Protein AF-0000000077505732 (afdb_homodimer)

Nearest PDB structures (foldseek):
  3g8a-assembly3_C  TM=7.056E-01  e=3.027E-05  Thermus thermophilus HB8
  3g89-assembly2_B  TM=7.013E-01  e=3.213E-05  Thermus thermophilus HB8
  6qe6-assembly2_B  TM=6.987E-01  e=9.412E-05  Mycoplasma capricolum subsp. capricolum
  7qos-assembly1_A  TM=6.630E-01  e=4.050E-03  Aquifex aeolicus VF5
  7qos-assembly2_B  TM=6.528E-01  e=6.931E-03  Aquifex aeolicus VF5

Foldseek 3Di:
DPPPPPPPPPPPDDPDDPPAAAEEEEQCQQVVVVVVVVVVRHQYEYEEAPVCVVSQVNNCVSCVVVVNNVHHYDHDDFQDDDPVNVPDDQHAEYEYEQQPVDVVCLLSNVNSVLVNCVVHQNHKYKYKDWCQDPPDDCVVSCVVSQKDKDKAWDPQPDPPPDPDDDDPPDDSGTIIMIIMHHD/DPPPPPPPPPPPDDPDDPPAAEEEEEQCQQVVVVVVVVVVRHQYEYEDAPVCVVSQVNNCVSCVVVVNNVHHYDHDDFQDDDPVNVPDDQHAEYEYEQQVVDVVCLLSNVNSVLVNCVVHQNHKYKYKDWCPDPPDDCVVSCVVSQKDKDKAWDPQPDPPPDDPDDDPPDDSGTIIMIIMHHD

InterPro domains:
  IPR019410 Lysine methyltransferase [PF10294] (20-133)
  IPR019410 Lysine methyltransferase [PTHR14614] (25-147)
  IPR029063 S-adenosyl-L-methionine-dependent methyltransferase superfamily [G3DSA:3.40.50.150] (9-155)
  IPR029063 S-adenosyl-L-methionine-dependent methyltransferase superfamily [SSF53335] (25-147)

Solvent-accessible surface area (backbone atoms only — not comparable to full-atom values): 20722 Å² total; per-residue (Å²): 136,81,81,76,77,74,72,80,63,80,68,76,65,90,88,59,63,41,78,67,32,26,31,41,22,45,52,30,62,56,28,56,71,46,51,52,30,35,74,35,57,20,46,36,32,40,21,24,43,62,87,35,60,67,51,48,49,32,37,49,48,39,26,46,74,65,74,34,69,81,50,45,75,45,60,47,35,70,58,53,90,48,73,64,65,71,67,51,71,83,49,45,36,35,37,26,61,57,63,73,70,50,76,90,42,41,64,26,45,49,49,41,50,45,54,53,29,70,77,19,74,83,20,39,37,38,29,47,41,65,57,85,50,91,84,64,72,64,61,67,58,30,55,75,68,48,39,38,74,48,80,36,69,31,46,73,75,70,77,68,74,75,78,73,74,86,71,80,60,85,75,88,52,54,45,26,36,37,43,37,33,68,98,136,80,81,76,77,73,72,79,62,81,68,76,64,91,88,59,64,42,79,68,34,27,30,42,23,45,51,29,64,55,29,56,72,45,52,53,29,35,75,34,58,20,44,35,34,40,21,25,42,62,86,36,60,67,52,48,48,33,38,50,48,40,26,46,74,64,73,34,68,81,50,46,75,45,62,46,37,68,58,52,90,45,73,65,64,69,66,52,71,83,47,45,37,36,38,26,61,56,62,73,71,51,76,88,42,40,64,26,46,49,49,42,50,44,54,55,30,68,77,19,75,82,21,37,36,38,29,47,41,66,56,84,50,91,83,63,72,66,61,67,57,29,55,76,67,47,38,37,75,48,82,34,69,34,46,75,78,72,78,66,75,73,77,75,73,85,70,79,63,84,75,88,53,53,46,26,38,36,43,37,33,70,99

Organism: Branchiostoma lanceolatum (NCBI:txid7740)

Radius of gyration: 20.86 Å; Cα contacts (8 Å, |Δi|>4): 661; chains: 2; bounding box: 64×62×46 Å

Sequence (366 aa):
MQCSFKTFRFEKKDDEEPVEVKTPELGAGTSLPGILAAKCGATVTLTDSCHLPRCLDNCRRSCEVNNMSEVKVLGVTWGQVSPAMLTLPSVDVILGSDCFYDPKDFEDVLATVCYFLQKNPHAKFWTNYQERSSDWSIEALLKRWKLTCVHIPLALFGADSPSLGGSDLPGNHSIQMLQITNSMQCSFKTFRFEKKDDEEPVEVKTPELGAGTSLPGILAAKCGATVTLTDSCHLPRCLDNCRRSCEVNNMSEVKVLGVTWGQVSPAMLTLPSVDVILGSDCFYDPKDFEDVLATVCYFLQKNPHAKFWTNYQERSSDWSIEALLKRWKLTCVHIPLALFGADSPSLGGSDLPGNHSIQMLQITNS

Secondary structure (DSSP, 8-state):
-------------TTS-----EEEEES-TT-HHHHHHHHTT-EEEEEE-TT-HHHHHHHHHHHHHTT-TTSEEEE--TT---HHHHH----SEEEESS--SSGGGHHHHHHHHHHHHHH-TT-EEEEEEE---TT--SHHHHHHTTEEEEEEE-----------SSS--S----EEEEEEEE-/-------------TTS-----EEEEES-TT-HHHHHHHHTT-EEEEEE-TT-HHHHHHHHHHHHHTT-TTSEEEE--TT---HHHHH----SEEEESS--SSGGGHHHHHHHHHHHHHH-TT-EEEEEEE---TT--SHHHHHHTTEEEEEEE-----------SSS--S----EEEEEEEE-

pLDDT: mean 78.15, std 23.42, range [18.16, 97.31]

Structure (mmCIF, N/CA/C/O backbone):
data_AF-0000000077505732-model_v1
#
loop_
_entity.id
_entity.type
_entity.pdbx_description
1 polymer 'METTL23 protein'
#
loop_
_atom_site.group_PDB
_atom_site.id
_atom_site.type_symbol
_atom_site.label_atom_id
_atom_site.label_alt_id
_atom_site.label_comp_id
_atom_site.label_asym_id
_atom_site.label_entity_id
_atom_site.label_seq_id
_atom_site.pdbx_PDB_ins_code
_atom_site.Cartn_x
_atom_site.Cartn_y
_atom_site.Cartn_z
_atom_site.occupancy
_atom_site.B_iso_or_equiv
_atom_site.auth_seq_id
_atom_site.auth_comp_id
_atom_site.auth_asym_id
_atom_site.auth_atom_id
_atom_site.pdbx_PDB_model_num
ATOM 1 N N . MET A 1 1 ? 15.555 -30.453 17.875 1 18.16 1 MET A N 1
ATOM 2 C CA . MET A 1 1 ? 15.773 -29.969 16.516 1 18.16 1 MET A CA 1
ATOM 3 C C . MET A 1 1 ? 15.453 -28.484 16.406 1 18.16 1 MET A C 1
ATOM 5 O O . MET A 1 1 ? 14.32 -28.062 16.656 1 18.16 1 MET A O 1
ATOM 9 N N . GLN A 1 2 ? 16.328 -27.578 16.859 1 18.56 2 GLN A N 1
ATOM 10 C CA . GLN A 1 2 ? 16.312 -26.156 17.203 1 18.56 2 GLN A CA 1
ATOM 11 C C . GLN A 1 2 ? 16.094 -25.281 15.969 1 18.56 2 GLN A C 1
ATOM 13 O O . GLN A 1 2 ? 16.828 -25.391 14.992 1 18.56 2 GLN A O 1
ATOM 18 N N . CYS A 1 3 ? 14.906 -25.047 15.523 1 19.61 3 CYS A N 1
ATOM 19 C CA . CYS A 1 3 ? 14.445 -24.344 14.336 1 19.61 3 CYS A CA 1
ATOM 20 C C . CYS A 1 3 ? 15.102 -22.969 14.227 1 19.61 3 CYS A C 1
ATOM 22 O O . CYS A 1 3 ? 14.938 -22.125 15.117 1 19.61 3 CYS A O 1
ATOM 24 N N . SER A 1 4 ? 16.344 -22.844 13.68 1 20.44 4 SER A N 1
ATOM 25 C CA . SER A 1 4 ? 17.203 -21.672 13.453 1 20.44 4 SER A CA 1
ATOM 26 C C . SER A 1 4 ? 16.469 -20.594 12.688 1 20.44 4 SER A C 1
ATOM 28 O O . SER A 1 4 ? 15.953 -20.828 11.594 1 20.44 4 SER A O 1
ATOM 30 N N . PHE A 1 5 ? 15.781 -19.812 13.32 1 20.41 5 PHE A N 1
ATOM 31 C CA . PHE A 1 5 ? 15.125 -18.594 12.859 1 20.41 5 PHE A CA 1
ATOM 32 C C . PHE A 1 5 ? 16.109 -17.719 12.094 1 20.41 5 PHE A C 1
ATOM 34 O O . PHE A 1 5 ? 16.953 -17.062 12.695 1 20.41 5 PHE A O 1
ATOM 41 N N . LYS A 1 6 ? 16.656 -18.203 10.969 1 22.67 6 LYS A N 1
ATOM 42 C CA . LYS A 1 6 ? 17.594 -17.422 10.18 1 22.67 6 LYS A CA 1
ATOM 43 C C . LYS A 1 6 ? 17.062 -16.016 9.938 1 22.67 6 LYS A C 1
ATOM 45 O O . LYS A 1 6 ? 15.898 -15.836 9.57 1 22.67 6 LYS A O 1
ATOM 50 N N . THR A 1 7 ? 17.5 -15.078 10.688 1 25.02 7 THR A N 1
ATOM 51 C CA . THR A 1 7 ? 17.375 -13.625 10.602 1 25.02 7 THR A CA 1
ATOM 52 C C . THR A 1 7 ? 17.594 -13.148 9.164 1 25.02 7 THR A C 1
ATOM 54 O O . THR A 1 7 ? 18.594 -13.484 8.531 1 25.02 7 THR A O 1
ATOM 57 N N . PHE A 1 8 ? 16.625 -13.234 8.453 1 27.27 8 PHE A N 1
ATOM 58 C CA . PHE A 1 8 ? 16.719 -12.688 7.109 1 27.27 8 PHE A CA 1
ATOM 59 C C . PHE A 1 8 ? 17.391 -11.32 7.125 1 27.27 8 PHE A C 1
ATOM 61 O O . PHE A 1 8 ? 16.781 -10.328 7.543 1 27.27 8 PHE A O 1
ATOM 68 N N . ARG A 1 9 ? 18.594 -11.289 7.438 1 26.17 9 ARG A N 1
ATOM 69 C CA . ARG A 1 9 ? 19.391 -10.062 7.32 1 26.17 9 ARG A CA 1
ATOM 70 C C . ARG A 1 9 ? 19.406 -9.57 5.879 1 26.17 9 ARG A C 1
ATOM 72 O O . ARG A 1 9 ? 19.875 -10.281 4.98 1 26.17 9 ARG A O 1
ATOM 79 N N . PHE A 1 10 ? 18.453 -8.82 5.488 1 29.61 10 PHE A N 1
ATOM 80 C CA . PHE A 1 10 ? 18.812 -8.031 4.32 1 29.61 10 PHE A CA 1
ATOM 81 C C . PHE A 1 10 ? 20.203 -7.438 4.492 1 29.61 10 PHE A C 1
ATOM 83 O O . PHE A 1 10 ? 20.422 -6.602 5.371 1 29.61 10 PHE A O 1
ATOM 90 N N . GLU A 1 11 ? 21.125 -8.227 4.449 1 30.58 11 GLU A N 1
ATOM 91 C CA . GLU A 1 11 ? 22.5 -7.742 4.477 1 30.58 11 GLU A CA 1
ATOM 92 C C . GLU A 1 11 ? 22.719 -6.621 3.459 1 30.58 11 GLU A C 1
ATOM 94 O O . GLU A 1 11 ? 22.609 -6.848 2.25 1 30.58 11 GLU A O 1
ATOM 99 N N . LYS A 1 12 ? 22.453 -5.426 3.896 1 31.77 12 LYS A N 1
ATOM 100 C CA . LYS A 1 12 ? 22.984 -4.309 3.113 1 31.77 12 LYS A CA 1
ATOM 101 C C . LYS A 1 12 ? 24.469 -4.48 2.83 1 31.77 12 LYS A C 1
ATOM 103 O O . LYS A 1 12 ? 25.281 -4.531 3.756 1 31.77 12 LYS A O 1
ATOM 108 N N . LYS A 1 13 ? 24.844 -5.191 1.813 1 31.08 13 LYS A N 1
ATOM 109 C CA . LYS A 1 13 ? 26.266 -5.031 1.499 1 31.08 13 LYS A CA 1
ATOM 110 C C . LYS A 1 13 ? 26.609 -3.564 1.268 1 31.08 13 LYS A C 1
ATOM 112 O O . LYS A 1 13 ? 25.812 -2.816 0.694 1 31.08 13 LYS A O 1
ATOM 117 N N . ASP A 1 14 ? 27.609 -2.949 1.784 1 36 14 ASP A N 1
ATOM 118 C CA . ASP A 1 14 ? 28.219 -1.631 1.861 1 36 14 ASP A CA 1
ATOM 119 C C . ASP A 1 14 ? 28.078 -0.88 0.539 1 36 14 ASP A C 1
ATOM 121 O O . ASP A 1 14 ? 27.828 0.327 0.527 1 36 14 ASP A O 1
ATOM 125 N N . ASP A 1 15 ? 28.703 -1.312 -0.645 1 35.84 15 ASP A N 1
ATOM 126 C CA . ASP A 1 15 ? 29.031 -0.655 -1.905 1 35.84 15 ASP A CA 1
ATOM 127 C C . ASP A 1 15 ? 27.844 -0.686 -2.869 1 35.84 15 ASP A C 1
ATOM 129 O O . ASP A 1 15 ? 27.984 -0.309 -4.035 1 35.84 15 ASP A O 1
ATOM 133 N N . GLU A 1 16 ? 26.797 -1.499 -2.723 1 38.53 16 GLU A N 1
ATOM 134 C CA . GLU A 1 16 ? 25.875 -1.79 -3.824 1 38.53 16 GLU A CA 1
ATOM 135 C C . GLU A 1 16 ? 24.75 -0.774 -3.881 1 38.53 16 GLU A C 1
ATOM 137 O O . GLU A 1 16 ? 24.359 -0.198 -2.857 1 38.53 16 GLU A O 1
ATOM 142 N N . GLU A 1 17 ? 24.359 -0.149 -5.066 1 40.72 17 GLU A N 1
ATOM 143 C CA . GLU A 1 17 ? 23.234 0.625 -5.562 1 40.72 17 GLU A CA 1
ATOM 144 C C . GLU A 1 17 ? 21.938 0.245 -4.84 1 40.72 17 GLU A C 1
ATOM 146 O O . GLU A 1 17 ? 21.766 -0.911 -4.449 1 40.72 17 GLU A O 1
ATOM 151 N N . PRO A 1 18 ? 21.359 1.188 -4.172 1 46.62 18 PRO A N 1
ATOM 152 C CA . PRO A 1 18 ? 20.125 0.845 -3.482 1 46.62 18 PRO A CA 1
ATOM 153 C C . PRO A 1 18 ? 19.328 -0.233 -4.211 1 46.62 18 PRO A C 1
ATOM 155 O O . PRO A 1 18 ? 19.188 -0.181 -5.438 1 46.62 18 PRO A O 1
ATOM 158 N N . VAL A 1 19 ? 19.281 -1.352 -3.846 1 56.62 19 VAL A N 1
ATOM 159 C CA . VAL A 1 19 ? 18.609 -2.469 -4.516 1 56.62 19 VAL A CA 1
ATOM 160 C C . VAL A 1 19 ? 17.125 -2.189 -4.633 1 56.62 19 VAL A C 1
ATOM 162 O O . VAL A 1 19 ? 16.438 -1.97 -3.625 1 56.62 19 VAL A O 1
ATOM 165 N N . GLU A 1 20 ? 16.562 -1.464 -5.805 1 80.25 20 GLU A N 1
ATOM 166 C CA . GLU A 1 20 ? 15.148 -1.362 -6.168 1 80.25 20 GLU A CA 1
ATOM 167 C C . GLU A 1 20 ? 14.438 -2.695 -5.977 1 80.25 20 GLU A C 1
ATOM 169 O O . GLU A 1 20 ? 14.938 -3.742 -6.391 1 80.25 20 GLU A O 1
ATOM 174 N N . VAL A 1 21 ? 13.398 -2.617 -5.094 1 90.31 21 VAL A N 1
ATOM 175 C CA . VAL A 1 21 ? 12.594 -3.816 -4.871 1 90.31 21 VAL A CA 1
ATOM 176 C C . VAL A 1 21 ? 11.656 -4.039 -6.059 1 90.31 21 VAL A C 1
ATOM 178 O O . VAL A 1 21 ? 10.812 -3.197 -6.352 1 90.31 21 VAL A O 1
ATOM 181 N N . LYS A 1 22 ? 11.93 -5.047 -6.797 1 94.12 22 LYS A N 1
ATOM 182 C CA . LYS A 1 22 ? 11.062 -5.406 -7.922 1 94.12 22 LYS A CA 1
ATOM 183 C C . LYS A 1 22 ? 9.781 -6.07 -7.434 1 94.12 22 LYS A C 1
ATOM 185 O O . LYS A 1 22 ? 9.82 -7.141 -6.824 1 94.12 22 LYS A O 1
ATOM 190 N N . THR A 1 23 ? 8.617 -5.426 -7.777 1 95.25 23 THR A N 1
ATOM 191 C CA . THR A 1 23 ? 7.371 -5.793 -7.121 1 95.25 23 THR A CA 1
ATOM 192 C C . THR A 1 23 ? 6.238 -5.898 -8.133 1 95.25 23 THR A C 1
ATOM 194 O O . THR A 1 23 ? 5.57 -4.902 -8.43 1 95.25 23 THR A O 1
ATOM 197 N N . PRO A 1 24 ? 5.957 -7.098 -8.633 1 96.06 24 PRO A N 1
ATOM 198 C CA . PRO A 1 24 ? 4.715 -7.254 -9.391 1 96.06 24 PRO A CA 1
ATOM 199 C C . PRO A 1 24 ? 3.479 -7.312 -8.5 1 96.06 24 PRO A C 1
ATOM 201 O O . PRO A 1 24 ? 3.537 -7.859 -7.395 1 96.06 24 PRO A O 1
ATOM 204 N N . GLU A 1 25 ? 2.404 -6.691 -8.969 1 96.19 25 GLU A N 1
ATOM 205 C CA . GLU A 1 25 ? 1.098 -6.852 -8.336 1 96.19 25 GLU A CA 1
ATOM 206 C C . GLU A 1 25 ? 0.188 -7.754 -9.164 1 96.19 25 GLU A C 1
ATOM 208 O O . GLU A 1 25 ? -0.036 -7.496 -10.352 1 96.19 25 GLU A O 1
ATOM 213 N N . LEU A 1 26 ? -0.33 -8.812 -8.539 1 95.31 26 LEU A N 1
ATOM 214 C CA . LEU A 1 26 ? -1.287 -9.703 -9.18 1 95.31 26 LEU A CA 1
ATOM 215 C C . LEU A 1 26 ? -2.715 -9.211 -8.969 1 95.31 26 LEU A C 1
ATOM 217 O O . LEU A 1 26 ? -3.119 -8.93 -7.844 1 95.31 26 LEU A O 1
ATOM 221 N N . GLY A 1 27 ? -3.486 -9.156 -10.086 1 91.69 27 GLY A N 1
ATOM 222 C CA . GLY A 1 27 ? -4.828 -8.602 -9.969 1 91.69 27 GLY A CA 1
ATOM 223 C C . GLY A 1 27 ? -4.84 -7.16 -9.5 1 91.69 27 GLY A C 1
ATOM 224 O O . GLY A 1 27 ? -5.461 -6.832 -8.484 1 91.69 27 GLY A O 1
ATOM 225 N N . ALA A 1 28 ? -4.262 -6.383 -10.258 1 90.19 28 ALA A N 1
ATOM 226 C CA . ALA A 1 28 ? -4.012 -5.008 -9.836 1 90.19 28 ALA A CA 1
ATOM 227 C C . ALA A 1 28 ? -5.32 -4.246 -9.641 1 90.19 28 ALA A C 1
ATOM 229 O O . ALA A 1 28 ? -5.398 -3.332 -8.812 1 90.19 28 ALA A O 1
ATOM 230 N N . GLY A 1 29 ? -6.379 -4.586 -10.344 1 82.19 29 GLY A N 1
ATOM 231 C CA . GLY A 1 29 ? -7.645 -3.885 -10.172 1 82.19 29 GLY A CA 1
ATOM 232 C C . GLY A 1 29 ? -7.504 -2.377 -10.25 1 82.19 29 GLY A C 1
ATOM 233 O O . GLY A 1 29 ? -7.172 -1.831 -11.305 1 82.19 29 GLY A O 1
ATOM 234 N N . THR A 1 30 ? -7.684 -1.718 -9.078 1 74.94 30 THR A N 1
ATOM 235 C CA . THR A 1 30 ? -7.547 -0.267 -9.008 1 74.94 30 THR A CA 1
ATOM 236 C C . THR A 1 30 ? -6.074 0.138 -9.055 1 74.94 30 THR A C 1
ATOM 238 O O . THR A 1 30 ? -5.754 1.307 -9.273 1 74.94 30 THR A O 1
ATOM 241 N N . SER A 1 31 ? -5.16 -0.703 -8.898 1 86.06 31 SER A N 1
ATOM 242 C CA . SER A 1 31 ? -3.715 -0.522 -8.953 1 86.06 31 SER A CA 1
ATOM 243 C C . SER A 1 31 ? -3.211 0.289 -7.762 1 86.06 31 SER A C 1
ATOM 245 O O . SER A 1 31 ? -2.039 0.668 -7.715 1 86.06 31 SER A O 1
ATOM 247 N N . LEU A 1 32 ? -4.066 0.428 -6.727 1 83.06 32 LEU A N 1
ATOM 248 C CA . LEU A 1 32 ? -3.719 1.312 -5.621 1 83.06 32 LEU A CA 1
ATOM 249 C C . LEU A 1 32 ? -2.506 0.787 -4.863 1 83.06 32 LEU A C 1
ATOM 251 O O . LEU A 1 32 ? -1.55 1.528 -4.621 1 83.06 32 LEU A O 1
ATOM 255 N N . PRO A 1 33 ? -2.461 -0.486 -4.457 1 88 33 PRO A N 1
ATOM 256 C CA . PRO A 1 33 ? -1.279 -0.967 -3.738 1 88 33 PRO A CA 1
ATOM 257 C C . PRO A 1 33 ? 0.005 -0.83 -4.551 1 88 33 PRO A C 1
ATOM 259 O O . PRO A 1 33 ? 1.039 -0.424 -4.016 1 88 33 PRO A O 1
ATOM 262 N N . GLY A 1 34 ? -0.086 -1.15 -5.832 1 90.69 34 GLY A N 1
ATOM 263 C CA . GLY A 1 34 ? 1.076 -1.021 -6.695 1 90.69 34 GLY A CA 1
ATOM 264 C C . GLY A 1 34 ? 1.532 0.414 -6.871 1 90.69 34 GLY A C 1
ATOM 265 O O . GLY A 1 34 ? 2.73 0.7 -6.832 1 90.69 34 GLY A O 1
ATOM 266 N N . ILE A 1 35 ? 0.607 1.271 -7.102 1 87.5 35 ILE A N 1
ATOM 267 C CA . ILE A 1 35 ? 0.919 2.688 -7.258 1 87.5 35 ILE A CA 1
ATOM 268 C C . ILE A 1 35 ? 1.569 3.215 -5.98 1 87.5 35 ILE A C 1
ATOM 270 O O . ILE A 1 35 ? 2.57 3.932 -6.039 1 87.5 35 ILE A O 1
ATOM 274 N N . LEU A 1 36 ? 1.003 2.877 -4.855 1 86.38 36 LEU A N 1
ATOM 275 C CA . LEU A 1 36 ? 1.581 3.293 -3.584 1 86.38 36 LEU A CA 1
ATOM 276 C C . LEU A 1 36 ? 3 2.756 -3.43 1 86.38 36 LEU A C 1
ATOM 278 O O . LEU A 1 36 ? 3.898 3.48 -2.992 1 86.38 36 LEU A O 1
ATOM 282 N N . ALA A 1 37 ? 3.225 1.515 -3.732 1 90.94 37 ALA A N 1
ATOM 283 C CA . ALA A 1 37 ? 4.551 0.91 -3.66 1 90.94 37 ALA A CA 1
ATOM 284 C C . ALA A 1 37 ? 5.539 1.642 -4.566 1 90.94 37 ALA A C 1
ATOM 286 O O . ALA A 1 37 ? 6.684 1.888 -4.18 1 90.94 37 ALA A O 1
ATOM 287 N N . ALA A 1 38 ? 5.078 1.973 -5.742 1 91.25 38 ALA A N 1
ATOM 288 C CA . ALA A 1 38 ? 5.93 2.697 -6.68 1 91.25 38 ALA A CA 1
ATOM 289 C C . ALA A 1 38 ? 6.32 4.062 -6.125 1 91.25 38 ALA A C 1
ATOM 291 O O . ALA A 1 38 ? 7.48 4.473 -6.219 1 91.25 38 ALA A O 1
ATOM 292 N N . LYS A 1 39 ? 5.375 4.715 -5.547 1 86.25 39 LYS A N 1
ATOM 293 C CA . LYS A 1 39 ? 5.637 6.027 -4.961 1 86.25 39 LYS A CA 1
ATOM 294 C C . LYS A 1 39 ? 6.617 5.922 -3.793 1 86.25 39 LYS A C 1
ATOM 296 O O . LYS A 1 39 ? 7.305 6.891 -3.465 1 86.25 39 LYS A O 1
ATOM 301 N N . CYS A 1 40 ? 6.629 4.75 -3.252 1 87.12 40 CYS A N 1
ATOM 302 C CA . CYS A 1 40 ? 7.535 4.523 -2.131 1 87.12 40 CYS A CA 1
ATOM 303 C C . CYS A 1 40 ? 8.875 3.971 -2.615 1 87.12 40 CYS A C 1
ATOM 305 O O . CYS A 1 40 ? 9.711 3.574 -1.807 1 87.12 40 CYS A O 1
ATOM 307 N N . GLY A 1 41 ? 9.055 3.832 -3.908 1 86.31 41 GLY A N 1
ATOM 308 C CA . GLY A 1 41 ? 10.391 3.564 -4.418 1 86.31 41 GLY A CA 1
ATOM 309 C C . GLY A 1 41 ? 10.531 2.189 -5.043 1 86.31 41 GLY A C 1
ATOM 310 O O . GLY A 1 41 ? 11.578 1.853 -5.59 1 86.31 41 GLY A O 1
ATOM 311 N N . ALA A 1 42 ? 9.531 1.412 -5.012 1 91.75 42 ALA A N 1
ATOM 312 C CA . ALA A 1 42 ? 9.586 0.084 -5.617 1 91.75 42 ALA A CA 1
ATOM 313 C C . ALA A 1 42 ? 9.484 0.169 -7.137 1 91.75 42 ALA A C 1
ATOM 315 O O . ALA A 1 42 ? 8.922 1.128 -7.672 1 91.75 42 ALA A O 1
ATOM 316 N N . THR A 1 43 ? 10.117 -0.79 -7.789 1 92.94 43 THR A N 1
ATOM 317 C CA . THR A 1 43 ? 9.859 -1.006 -9.211 1 92.94 43 THR A CA 1
ATOM 318 C C . THR A 1 43 ? 8.68 -1.95 -9.406 1 92.94 43 THR A C 1
ATOM 320 O O . THR A 1 43 ? 8.812 -3.162 -9.227 1 92.94 43 THR A O 1
ATOM 323 N N . VAL A 1 44 ? 7.578 -1.389 -9.867 1 94.75 44 VAL A N 1
ATOM 324 C CA . VAL A 1 44 ? 6.324 -2.135 -9.844 1 94.75 44 VAL A CA 1
ATOM 325 C C . VAL A 1 44 ? 5.93 -2.541 -11.258 1 94.75 44 VAL A C 1
ATOM 327 O O . VAL A 1 44 ? 6.125 -1.776 -12.203 1 94.75 44 VAL A O 1
ATOM 330 N N . THR A 1 45 ? 5.461 -3.723 -11.391 1 95.94 45 THR A N 1
ATOM 331 C CA . THR A 1 45 ? 4.715 -4.184 -12.555 1 95.94 45 THR A CA 1
ATOM 332 C C . THR A 1 45 ? 3.273 -4.512 -12.18 1 95.94 45 THR A C 1
ATOM 334 O O . THR A 1 45 ? 3.031 -5.32 -11.281 1 95.94 45 THR A O 1
ATOM 337 N N . LEU A 1 46 ? 2.369 -3.822 -12.852 1 95 46 LEU A N 1
ATOM 338 C CA . LEU A 1 46 ? 0.959 -4.117 -12.617 1 95 46 LEU A CA 1
ATOM 339 C C . LEU A 1 46 ? 0.461 -5.191 -13.578 1 95 46 LEU A C 1
ATOM 341 O O . LEU A 1 46 ? 0.77 -5.152 -14.773 1 95 46 LEU A O 1
ATOM 345 N N . THR A 1 47 ? -0.302 -6.176 -12.984 1 95.06 47 THR A N 1
ATOM 346 C CA . THR A 1 47 ? -0.85 -7.207 -13.859 1 95.06 47 THR A CA 1
ATOM 347 C C . THR A 1 47 ? -2.34 -7.398 -13.594 1 95.06 47 THR A C 1
ATOM 349 O O . THR A 1 47 ? -2.811 -7.207 -12.469 1 95.06 47 THR A O 1
ATOM 352 N N . ASP A 1 48 ? -3.002 -7.711 -14.656 1 93.19 48 ASP A N 1
ATOM 353 C CA . ASP A 1 48 ? -4.391 -8.164 -14.625 1 93.19 48 ASP A CA 1
ATOM 354 C C . ASP A 1 48 ? -4.684 -9.117 -15.773 1 93.19 48 ASP A C 1
ATOM 356 O O . ASP A 1 48 ? -3.828 -9.336 -16.641 1 93.19 48 ASP A O 1
ATOM 360 N N . SER A 1 49 ? -5.906 -9.711 -15.703 1 93.94 49 SER A N 1
ATOM 361 C CA . SER A 1 49 ? -6.258 -10.742 -16.672 1 93.94 49 SER A CA 1
ATOM 362 C C . SER A 1 49 ? -6.137 -10.219 -18.094 1 93.94 49 SER A C 1
ATOM 364 O O . SER A 1 49 ? -6.59 -9.117 -18.406 1 93.94 49 SER A O 1
ATOM 366 N N . CYS A 1 50 ? -5.539 -11.062 -19.016 1 93.25 50 CYS A N 1
ATOM 367 C CA . CYS A 1 50 ? -5.445 -10.727 -20.422 1 93.25 50 CYS A CA 1
ATOM 368 C C . CYS A 1 50 ? -6.828 -10.664 -21.062 1 93.25 50 CYS A C 1
ATOM 370 O O . CYS A 1 50 ? -7 -10.062 -22.125 1 93.25 50 CYS A O 1
ATOM 372 N N . HIS A 1 51 ? -7.77 -11.234 -20.359 1 92.5 51 HIS A N 1
ATOM 373 C CA . HIS A 1 51 ? -9.117 -11.312 -20.906 1 92.5 51 HIS A CA 1
ATOM 374 C C . HIS A 1 51 ? -9.961 -10.117 -20.469 1 92.5 51 HIS A C 1
ATOM 376 O O . HIS A 1 51 ? -11.133 -10.016 -20.828 1 92.5 51 HIS A O 1
ATOM 382 N N . LEU A 1 52 ? -9.391 -9.289 -19.766 1 89.12 52 LEU A N 1
ATOM 383 C CA . LEU A 1 52 ? -10.078 -8.078 -19.328 1 89.12 52 LEU A CA 1
ATOM 384 C C . LEU A 1 52 ? -9.312 -6.832 -19.75 1 89.12 52 LEU A C 1
ATOM 386 O O . LEU A 1 52 ? -8.773 -6.109 -18.922 1 89.12 52 LEU A O 1
ATOM 390 N N . PRO A 1 53 ? -9.375 -6.512 -21 1 90.19 53 PRO A N 1
ATOM 391 C CA . PRO A 1 53 ? -8.594 -5.387 -21.516 1 90.19 53 PRO A CA 1
ATOM 392 C C . PRO A 1 53 ? -8.938 -4.062 -20.828 1 90.19 53 PRO A C 1
ATOM 394 O O . PRO A 1 53 ? -8.07 -3.197 -20.688 1 90.19 53 PRO A O 1
ATOM 397 N N . ARG A 1 54 ? -10.164 -3.963 -20.422 1 86.94 54 ARG A N 1
ATOM 398 C CA . ARG A 1 54 ? -10.57 -2.73 -19.75 1 86.94 54 ARG A CA 1
ATOM 399 C C . ARG A 1 54 ? -9.812 -2.539 -18.453 1 86.94 54 ARG A C 1
ATOM 401 O O . ARG A 1 54 ? -9.461 -1.414 -18.094 1 86.94 54 ARG A O 1
ATOM 408 N N . CYS A 1 55 ? -9.625 -3.594 -17.703 1 87 55 CYS A N 1
ATOM 409 C CA . CYS A 1 55 ? -8.859 -3.521 -16.469 1 87 55 CYS A CA 1
ATOM 410 C C . CYS A 1 55 ? -7.418 -3.109 -16.734 1 87 55 CYS A C 1
ATOM 412 O O . CYS A 1 55 ? -6.855 -2.297 -16 1 87 55 CYS A O 1
ATOM 414 N N . LEU A 1 56 ? -6.836 -3.635 -17.766 1 91.38 56 LEU A N 1
ATOM 415 C CA . LEU A 1 56 ? -5.469 -3.285 -18.125 1 91.38 56 LEU A CA 1
ATOM 416 C C . LEU A 1 56 ? -5.379 -1.826 -18.562 1 91.38 56 LEU A C 1
ATOM 418 O O . LEU A 1 56 ? -4.449 -1.115 -18.172 1 91.38 56 LEU A O 1
ATOM 422 N N . ASP A 1 57 ? -6.34 -1.422 -19.297 1 90.81 57 ASP A N 1
ATOM 423 C CA . ASP A 1 57 ? -6.391 -0.027 -19.719 1 90.81 57 ASP A CA 1
ATOM 424 C C . ASP A 1 57 ? -6.516 0.909 -18.516 1 90.81 57 ASP A C 1
ATOM 426 O O . ASP A 1 57 ? -5.887 1.969 -18.484 1 90.81 57 ASP A O 1
ATOM 430 N N . ASN A 1 58 ? -7.32 0.462 -17.625 1 85.75 58 ASN A N 1
ATOM 431 C CA . ASN A 1 58 ? -7.484 1.252 -16.406 1 85.75 58 ASN A CA 1
ATOM 432 C C . ASN A 1 58 ? -6.176 1.369 -15.641 1 85.75 58 ASN A C 1
ATOM 434 O O . ASN A 1 58 ? -5.855 2.436 -15.109 1 85.75 58 ASN A O 1
ATOM 438 N N . CYS A 1 59 ? -5.43 0.302 -15.539 1 90.12 59 CYS A N 1
ATOM 439 C CA . CYS A 1 59 ? -4.125 0.333 -14.883 1 90.12 59 CYS A CA 1
ATOM 440 C C . CYS A 1 59 ? -3.193 1.324 -15.57 1 90.12 59 CYS A C 1
ATOM 442 O O . CYS A 1 59 ? -2.537 2.129 -14.906 1 90.12 59 CYS A O 1
ATOM 444 N N . ARG A 1 60 ? -3.186 1.293 -16.875 1 91.56 60 ARG A N 1
ATOM 445 C CA . ARG A 1 60 ? -2.328 2.191 -17.641 1 91.56 60 ARG A CA 1
ATOM 446 C C . ARG A 1 60 ? -2.73 3.646 -17.438 1 91.56 60 ARG A C 1
ATOM 448 O O . ARG A 1 60 ? -1.871 4.512 -17.25 1 91.56 60 ARG A O 1
ATOM 455 N N . ARG A 1 61 ? -3.986 3.84 -17.453 1 87.19 61 ARG A N 1
ATOM 456 C CA . ARG A 1 61 ? -4.484 5.191 -17.234 1 87.19 61 ARG A CA 1
ATOM 457 C C . ARG A 1 61 ? -4.121 5.688 -15.836 1 87.19 61 ARG A C 1
ATOM 459 O O . ARG A 1 61 ? -3.721 6.84 -15.664 1 87.19 61 ARG A O 1
ATOM 466 N N . SER A 1 62 ? -4.293 4.777 -14.891 1 84.12 62 SER A N 1
ATOM 467 C CA . SER A 1 62 ? -3.926 5.125 -13.523 1 84.12 62 SER A CA 1
ATOM 468 C C . SER A 1 62 ? -2.451 5.508 -13.422 1 84.12 62 SER A C 1
ATOM 470 O O . SER A 1 62 ? -2.1 6.48 -12.75 1 84.12 62 SER A O 1
ATOM 472 N N . CYS A 1 63 ? -1.604 4.781 -14.07 1 88.25 63 CYS A N 1
ATOM 473 C CA . CYS A 1 63 ? -0.176 5.082 -14.086 1 88.25 63 CYS A CA 1
ATOM 474 C C . CYS A 1 63 ? 0.09 6.43 -14.75 1 88.25 63 CYS A C 1
ATOM 476 O O . CYS A 1 63 ? 0.857 7.242 -14.227 1 88.25 63 CYS A O 1
ATOM 478 N N . GLU A 1 64 ? -0.586 6.656 -15.844 1 87.44 64 GLU A N 1
ATOM 479 C CA . GLU A 1 64 ? -0.397 7.895 -16.594 1 87.44 64 GLU A CA 1
ATOM 480 C C . GLU A 1 64 ? -0.813 9.109 -15.758 1 87.44 64 GLU A C 1
ATOM 482 O O . GLU A 1 64 ? -0.066 10.086 -15.656 1 87.44 64 GLU A O 1
ATOM 487 N N . VAL A 1 65 ? -1.938 9.023 -15.211 1 79.75 65 VAL A N 1
ATOM 488 C CA . VAL A 1 65 ? -2.492 10.133 -14.445 1 79.75 65 VAL A CA 1
ATOM 489 C C . VAL A 1 65 ? -1.612 10.406 -13.227 1 79.75 65 VAL A C 1
ATOM 491 O O . VAL A 1 65 ? -1.532 11.547 -12.758 1 79.75 65 VAL A O 1
ATOM 494 N N . ASN A 1 66 ? -0.873 9.391 -12.789 1 79.31 66 ASN A N 1
ATOM 495 C CA . ASN A 1 66 ? -0.003 9.547 -11.633 1 79.31 66 ASN A CA 1
ATOM 496 C C . ASN A 1 66 ? 1.441 9.82 -12.047 1 79.31 66 ASN A C 1
ATOM 498 O O . ASN A 1 66 ? 2.355 9.727 -11.219 1 79.31 66 ASN A O 1
ATOM 502 N N . ASN A 1 67 ? 1.632 10.102 -13.234 1 83.38 67 ASN A N 1
ATOM 503 C CA . ASN A 1 67 ? 2.951 10.398 -13.789 1 83.38 67 ASN A CA 1
ATOM 504 C C . ASN A 1 67 ? 3.922 9.242 -13.562 1 83.38 67 ASN A C 1
ATOM 506 O O . ASN A 1 67 ? 5.07 9.453 -13.164 1 83.38 67 ASN A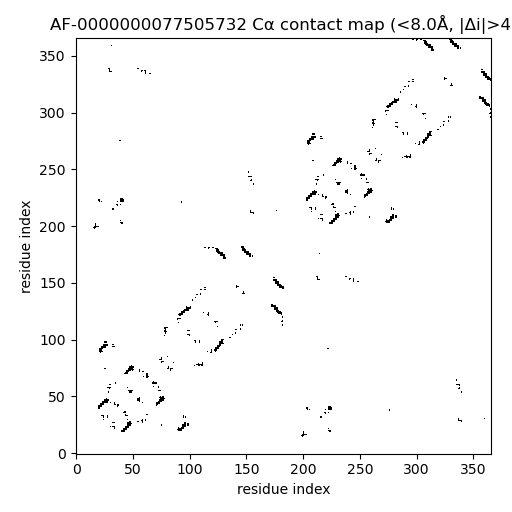 O 1
ATOM 510 N N . MET A 1 68 ? 3.377 8.055 -13.68 1 87.5 68 MET A N 1
ATOM 511 C CA . MET A 1 68 ? 4.148 6.828 -13.523 1 87.5 68 MET A CA 1
ATOM 512 C C . MET A 1 68 ? 4.082 5.973 -14.781 1 87.5 68 MET A C 1
ATOM 514 O O . MET A 1 68 ? 3.816 4.773 -14.711 1 87.5 68 MET A O 1
ATOM 518 N N . SER A 1 69 ? 4.281 6.59 -15.844 1 86.31 69 SER A N 1
ATOM 519 C CA . SER A 1 69 ? 4.156 5.898 -17.125 1 86.31 69 SER A CA 1
ATOM 520 C C . SER A 1 69 ? 5.219 4.816 -17.266 1 86.31 69 SER A C 1
ATOM 522 O O . SER A 1 69 ? 5.117 3.953 -18.141 1 86.31 69 SER A O 1
ATOM 524 N N . GLU A 1 70 ? 6.164 4.895 -16.422 1 88.38 70 GLU A N 1
ATOM 525 C CA . GLU A 1 70 ? 7.246 3.914 -16.5 1 88.38 70 GLU A CA 1
ATOM 526 C C . GLU A 1 70 ? 6.828 2.58 -15.891 1 88.38 70 GLU A C 1
ATOM 528 O O . GLU A 1 70 ? 7.488 1.561 -16.094 1 88.38 70 GLU A O 1
ATOM 533 N N . VAL A 1 71 ? 5.734 2.625 -15.141 1 92.94 71 VAL A N 1
ATOM 534 C CA . VAL A 1 71 ? 5.242 1.381 -14.555 1 92.94 71 VAL A CA 1
ATOM 535 C C . VAL A 1 71 ? 4.723 0.461 -15.664 1 92.94 71 VAL A C 1
ATOM 537 O O . VAL A 1 71 ? 3.914 0.875 -16.5 1 92.94 71 VAL A O 1
ATOM 540 N N . LYS A 1 72 ? 5.172 -0.74 -15.656 1 94.31 72 LYS A N 1
ATOM 541 C CA . LYS A 1 72 ? 4.734 -1.72 -16.641 1 94.31 72 LYS A CA 1
ATOM 542 C C . LYS A 1 72 ? 3.373 -2.303 -16.281 1 94.31 72 LYS A C 1
ATOM 544 O O . LYS A 1 72 ? 3.102 -2.574 -15.109 1 94.31 72 LYS A O 1
ATOM 549 N N . VAL A 1 73 ? 2.58 -2.426 -17.312 1 94.94 73 VAL A N 1
ATOM 550 C CA . VAL A 1 73 ? 1.289 -3.094 -17.188 1 94.94 73 VAL A CA 1
ATOM 551 C C . VAL A 1 73 ? 1.243 -4.309 -18.109 1 94.94 73 VAL A C 1
ATOM 553 O O . VAL A 1 73 ? 1.421 -4.18 -19.328 1 94.94 73 VAL A O 1
ATOM 556 N N . LEU A 1 74 ? 0.986 -5.5 -17.531 1 95.19 74 LEU A N 1
ATOM 557 C CA . LEU A 1 74 ? 1.04 -6.742 -18.297 1 95.19 74 LEU A CA 1
ATOM 558 C C . LEU A 1 74 ? -0.232 -7.559 -18.094 1 95.19 74 LEU A C 1
ATOM 560 O O . LEU A 1 74 ? -0.79 -7.586 -17 1 95.19 74 LEU A O 1
ATOM 564 N N . GLY A 1 75 ? -0.629 -8.195 -19.156 1 94.62 75 GLY A N 1
ATOM 565 C CA . GLY A 1 75 ? -1.709 -9.164 -19.031 1 94.62 75 GLY A CA 1
ATOM 566 C C . GLY A 1 75 ? -1.259 -10.5 -18.469 1 94.62 75 GLY A C 1
ATOM 567 O O . GLY A 1 75 ? -0.519 -11.234 -19.125 1 94.62 75 GLY A O 1
ATOM 568 N N . VAL A 1 76 ? -1.692 -10.828 -17.25 1 95.12 76 VAL A N 1
ATOM 569 C CA . VAL A 1 76 ? -1.421 -12.109 -16.609 1 95.12 76 VAL A CA 1
ATOM 570 C C . VAL A 1 76 ? -2.729 -12.727 -16.109 1 95.12 76 VAL A C 1
ATOM 572 O O . VAL A 1 76 ? -3.352 -12.219 -15.18 1 95.12 76 VAL A O 1
ATOM 575 N N . THR A 1 77 ? -3.084 -13.727 -16.812 1 95.94 77 THR A N 1
ATOM 576 C CA . THR A 1 77 ? -4.254 -14.484 -16.375 1 95.94 77 THR A CA 1
ATOM 577 C C . THR A 1 77 ? -3.855 -15.555 -15.375 1 95.94 77 THR A C 1
ATOM 579 O O . THR A 1 77 ? -2.984 -16.391 -15.648 1 95.94 77 THR A O 1
ATOM 582 N N . TRP A 1 78 ? -4.539 -15.523 -14.219 1 96.56 78 TRP A N 1
ATOM 583 C CA . TRP A 1 78 ? -4.191 -16.484 -13.18 1 96.56 78 TRP A CA 1
ATOM 584 C C . TRP A 1 78 ? -4.336 -17.922 -13.695 1 96.56 78 TRP A C 1
ATOM 586 O O . TRP A 1 78 ? -5.316 -18.25 -14.367 1 96.56 78 TRP A O 1
ATOM 596 N N . GLY A 1 79 ? -3.402 -18.766 -13.344 1 97 79 GLY A N 1
ATOM 597 C CA . GLY A 1 79 ? -3.447 -20.172 -13.711 1 97 79 GLY A CA 1
ATOM 598 C C . GLY A 1 79 ? -2.932 -20.438 -15.109 1 97 79 GLY A C 1
ATOM 599 O O . GLY A 1 79 ? -2.863 -21.594 -15.539 1 97 79 GLY A O 1
ATOM 600 N N . GLN A 1 80 ? -2.635 -19.391 -15.75 1 96 80 GLN A N 1
ATOM 601 C CA . GLN A 1 80 ? -2.092 -19.516 -17.094 1 96 80 GLN A CA 1
ATOM 602 C C . GLN A 1 80 ? -0.705 -18.891 -17.188 1 96 80 GLN A C 1
ATOM 604 O O . GLN A 1 80 ? -0.462 -17.812 -16.625 1 96 80 GLN A O 1
ATOM 609 N N . VAL A 1 81 ? 0.183 -19.578 -17.844 1 92.62 81 VAL A N 1
ATOM 610 C CA . VAL A 1 81 ? 1.512 -19.031 -18.094 1 92.62 81 VAL A CA 1
ATOM 611 C C . VAL A 1 81 ? 1.539 -18.344 -19.453 1 92.62 81 VAL A C 1
ATOM 613 O O . VAL A 1 81 ? 1.091 -18.906 -20.453 1 92.62 81 VAL A O 1
ATOM 616 N N . SER A 1 82 ? 1.938 -17.141 -19.438 1 89.12 82 SER A N 1
ATOM 617 C CA . SER A 1 82 ? 2.01 -16.359 -20.672 1 89.12 82 SER A CA 1
ATOM 618 C C . SER A 1 82 ? 3.441 -15.93 -20.969 1 89.12 82 SER A C 1
ATOM 620 O O . SER A 1 82 ? 4.289 -15.906 -20.078 1 89.12 82 SER A O 1
ATOM 622 N N . PRO A 1 83 ? 3.697 -15.617 -22.281 1 88.06 83 PRO A N 1
ATOM 623 C CA . PRO A 1 83 ? 5.027 -15.109 -22.625 1 88.06 83 PRO A CA 1
ATOM 624 C C . PRO A 1 83 ? 5.414 -13.875 -21.812 1 88.06 83 PRO A C 1
ATOM 626 O O . PRO A 1 83 ? 6.582 -13.703 -21.453 1 88.06 83 PRO A O 1
ATOM 629 N N . ALA A 1 84 ? 4.453 -13.086 -21.531 1 86.06 84 ALA A N 1
ATOM 630 C CA . ALA A 1 84 ? 4.715 -11.883 -20.734 1 86.06 84 ALA A CA 1
ATOM 631 C C . ALA A 1 84 ? 5.289 -12.242 -19.375 1 86.06 84 ALA A C 1
ATOM 633 O O . ALA A 1 84 ? 6.176 -11.547 -18.859 1 86.06 84 ALA A O 1
ATOM 634 N N . MET A 1 85 ? 4.812 -13.203 -18.781 1 90 85 MET A N 1
ATOM 635 C CA . MET A 1 85 ? 5.285 -13.664 -17.484 1 90 85 MET A CA 1
ATOM 636 C C . MET A 1 85 ? 6.727 -14.156 -17.562 1 90 85 MET A C 1
ATOM 638 O O . MET A 1 85 ? 7.512 -13.961 -16.641 1 90 85 MET A O 1
ATOM 642 N N . LEU A 1 86 ? 7.02 -14.727 -18.719 1 88.19 86 LEU A N 1
ATOM 643 C CA . LEU A 1 86 ? 8.344 -15.312 -18.906 1 88.19 86 LEU A CA 1
ATOM 644 C C . LEU A 1 86 ? 9.406 -14.227 -19.047 1 88.19 86 LEU A C 1
ATOM 646 O O . LEU A 1 86 ? 10.57 -14.445 -18.734 1 88.19 86 LEU A O 1
ATOM 650 N N . THR 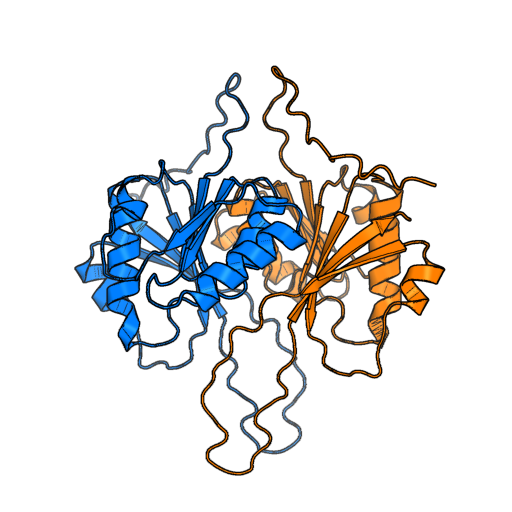A 1 87 ? 8.953 -13.078 -19.453 1 86.44 87 THR A N 1
ATOM 651 C CA . THR A 1 87 ? 9.898 -12.008 -19.734 1 86.44 87 THR A CA 1
ATOM 652 C C . THR A 1 87 ? 10.086 -11.117 -18.5 1 86.44 87 THR A C 1
ATOM 654 O O . THR A 1 87 ? 10.961 -10.242 -18.484 1 86.44 87 THR A O 1
ATOM 657 N N . LEU A 1 88 ? 9.32 -11.305 -17.531 1 89.06 88 LEU A N 1
ATOM 658 C CA . LE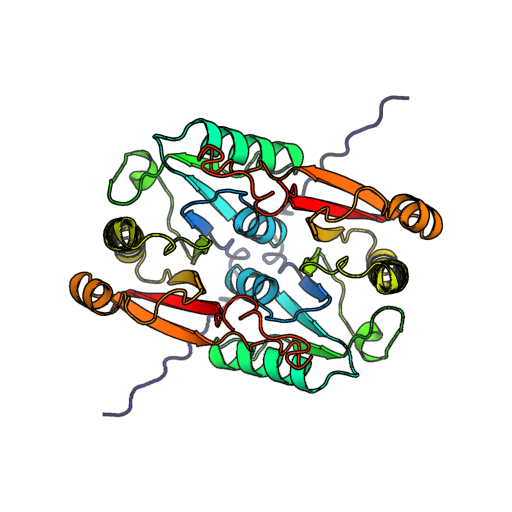U A 1 88 ? 9.461 -10.492 -16.328 1 89.06 88 LEU A CA 1
ATOM 659 C C . LEU A 1 88 ? 10.812 -10.742 -15.656 1 89.06 88 LEU A C 1
ATOM 661 O O . LEU A 1 88 ? 11.266 -11.883 -15.57 1 89.06 88 LEU A O 1
ATOM 665 N N . PRO A 1 89 ? 11.43 -9.648 -15.32 1 87.81 89 PRO A N 1
ATOM 666 C CA . PRO A 1 89 ? 12.656 -9.844 -14.555 1 87.81 89 PRO A CA 1
ATOM 667 C C . PRO A 1 89 ? 12.414 -10.516 -13.203 1 87.81 89 PRO A C 1
ATOM 669 O O . PRO A 1 89 ? 11.266 -10.828 -12.867 1 87.81 89 PRO A O 1
ATOM 672 N N . SER A 1 90 ? 13.578 -10.766 -12.5 1 92.94 90 SER A N 1
ATOM 673 C CA . SER A 1 90 ? 13.477 -11.32 -11.156 1 92.94 90 SER A CA 1
ATOM 674 C C . SER A 1 90 ? 12.625 -10.422 -10.25 1 92.94 90 SER A C 1
ATOM 676 O O . SER A 1 90 ? 12.602 -9.203 -10.43 1 92.94 90 SER A O 1
ATOM 678 N N . VAL A 1 91 ? 11.945 -11.086 -9.398 1 95.06 91 VAL A N 1
ATOM 679 C CA . VAL A 1 91 ? 11.055 -10.344 -8.516 1 95.06 91 VAL A CA 1
ATOM 680 C C . VAL A 1 91 ? 11.469 -10.578 -7.059 1 95.06 91 VAL A C 1
ATOM 682 O O . VAL A 1 91 ? 11.984 -11.641 -6.719 1 95.06 91 VAL A O 1
ATOM 685 N N . ASP A 1 92 ? 11.234 -9.547 -6.273 1 94.12 92 ASP A N 1
ATOM 686 C CA . ASP A 1 92 ? 11.57 -9.609 -4.852 1 94.12 92 ASP A CA 1
ATOM 687 C C . ASP A 1 92 ? 10.312 -9.773 -4 1 94.12 92 ASP A C 1
ATOM 689 O O . ASP A 1 92 ? 10.297 -10.555 -3.049 1 94.12 92 ASP A O 1
ATOM 693 N N . VAL A 1 93 ? 9.32 -9.078 -4.312 1 95.06 93 VAL A N 1
ATOM 694 C CA . VAL A 1 93 ? 8.055 -9.055 -3.584 1 95.06 93 VAL A CA 1
ATOM 695 C C . VAL A 1 93 ? 6.891 -9.133 -4.57 1 95.06 93 VAL A C 1
ATOM 697 O O . VAL A 1 93 ? 6.863 -8.398 -5.562 1 95.06 93 VAL A O 1
ATOM 700 N N . ILE A 1 94 ? 6.02 -10.023 -4.309 1 96.75 94 ILE A N 1
ATOM 701 C CA . ILE A 1 94 ? 4.797 -10.125 -5.094 1 96.75 94 ILE A CA 1
ATOM 702 C C . ILE A 1 94 ? 3.607 -9.641 -4.266 1 96.75 94 ILE A C 1
ATOM 704 O O . ILE A 1 94 ? 3.395 -10.109 -3.143 1 96.75 94 ILE A O 1
ATOM 708 N N . LEU A 1 95 ? 2.896 -8.719 -4.844 1 95.44 95 LEU A N 1
ATOM 709 C CA . LEU A 1 95 ? 1.724 -8.203 -4.148 1 95.44 95 LEU A CA 1
ATOM 710 C C . LEU A 1 95 ? 0.442 -8.766 -4.75 1 95.44 95 LEU A C 1
ATOM 712 O O . LEU A 1 95 ? 0.331 -8.898 -5.969 1 95.44 95 LEU A O 1
ATOM 716 N N . GLY A 1 96 ? -0.431 -9.133 -3.9 1 93.44 96 GLY A N 1
ATOM 717 C CA . GLY A 1 96 ? -1.794 -9.469 -4.277 1 93.44 96 GLY A CA 1
ATOM 718 C C . GLY A 1 96 ? -2.84 -8.734 -3.463 1 93.44 96 GLY A C 1
ATOM 719 O O . GLY A 1 96 ? -2.867 -8.844 -2.236 1 93.44 96 GLY A O 1
ATOM 720 N N . SER A 1 97 ? -3.566 -7.934 -4.152 1 78.56 97 SER A N 1
ATOM 721 C CA . SER A 1 97 ? -4.621 -7.234 -3.422 1 78.56 97 SER A CA 1
ATOM 722 C C . SER A 1 97 ? -5.945 -7.984 -3.51 1 78.56 97 SER A C 1
ATOM 724 O O . SER A 1 97 ? -6.562 -8.039 -4.574 1 78.56 97 SER A O 1
ATOM 726 N N . ASP A 1 98 ? -6.41 -8.609 -2.465 1 79 98 ASP A N 1
ATOM 727 C CA . ASP A 1 98 ? -7.672 -9.328 -2.334 1 79 98 ASP A CA 1
ATOM 728 C C . ASP A 1 98 ? -7.816 -10.383 -3.43 1 79 98 ASP A C 1
ATOM 730 O O . ASP A 1 98 ? -8.875 -10.492 -4.059 1 79 98 ASP A O 1
ATOM 734 N N . CYS A 1 99 ? -6.762 -11.062 -3.688 1 89.38 99 CYS A N 1
ATOM 735 C CA . CYS A 1 99 ? -6.73 -12.031 -4.777 1 89.38 99 CYS A CA 1
ATOM 736 C C . CYS A 1 99 ? -7.484 -13.305 -4.398 1 89.38 99 CYS A C 1
ATOM 738 O O . CYS A 1 99 ? -7.879 -14.078 -5.27 1 89.38 99 CYS A O 1
ATOM 740 N N . PHE A 1 100 ? -7.699 -13.547 -3.104 1 88.69 100 PHE A N 1
ATOM 741 C CA . PHE A 1 100 ? -8.469 -14.703 -2.65 1 88.69 100 PHE A CA 1
ATOM 742 C C . PHE A 1 100 ? -9.891 -14.297 -2.303 1 88.69 100 PHE A C 1
ATOM 744 O O . PHE A 1 100 ? -10.352 -14.516 -1.178 1 88.69 100 PHE A O 1
ATOM 751 N N . TYR A 1 101 ? -10.586 -13.797 -3.213 1 84.19 101 TYR A N 1
ATOM 752 C CA . TYR A 1 101 ? -11.953 -13.32 -3.045 1 84.19 101 TYR A CA 1
ATOM 753 C C . TYR A 1 101 ? -12.961 -14.406 -3.396 1 84.19 101 TYR A C 1
ATOM 755 O O . TYR A 1 101 ? -13.867 -14.695 -2.617 1 84.19 101 TYR A O 1
ATOM 763 N N . ASP A 1 102 ? -12.797 -15.008 -4.531 1 87.62 102 ASP A N 1
ATOM 764 C CA . ASP A 1 102 ? -13.648 -16.094 -5.016 1 87.62 102 ASP A CA 1
ATOM 765 C C . ASP A 1 102 ? -12.914 -17.422 -4.957 1 87.62 102 ASP A C 1
ATOM 767 O O . ASP A 1 102 ? -11.914 -17.625 -5.641 1 87.62 102 ASP A O 1
ATOM 771 N N . PRO A 1 103 ? -13.461 -18.375 -4.242 1 89.38 103 PRO A N 1
ATOM 772 C CA . PRO A 1 103 ? -12.797 -19.672 -4.07 1 89.38 103 PRO A CA 1
ATOM 773 C C . PRO A 1 103 ? -12.484 -20.359 -5.402 1 89.38 103 PRO A C 1
ATOM 775 O O . PRO A 1 103 ? -11.508 -21.094 -5.508 1 89.38 103 PRO A O 1
ATOM 778 N N . LYS A 1 104 ? -13.297 -20.094 -6.359 1 91.88 104 LYS A N 1
ATOM 779 C CA . LYS A 1 104 ? -13.078 -20.734 -7.652 1 91.88 104 LYS A CA 1
ATOM 780 C C . LYS A 1 104 ? -11.734 -20.344 -8.25 1 91.88 104 LYS A C 1
ATOM 782 O O . LYS A 1 104 ? -11.203 -21.047 -9.109 1 91.88 104 LYS A O 1
ATOM 787 N N . ASP A 1 105 ? -11.18 -19.25 -7.793 1 93.69 105 ASP A N 1
ATOM 788 C CA . ASP A 1 105 ? -9.945 -18.734 -8.383 1 93.69 105 ASP A CA 1
ATOM 789 C C . ASP A 1 105 ? -8.734 -19.109 -7.523 1 93.69 105 ASP A C 1
ATOM 791 O O . ASP A 1 105 ? -7.59 -18.875 -7.922 1 93.69 105 ASP A O 1
ATOM 795 N N . PHE A 1 106 ? -8.922 -19.734 -6.422 1 93.62 106 PHE A N 1
ATOM 796 C CA . PHE A 1 106 ? -7.863 -19.922 -5.441 1 93.62 106 PHE A CA 1
ATOM 797 C C . PHE A 1 106 ? -6.723 -20.734 -6.031 1 93.62 106 PHE A C 1
ATOM 799 O O . PHE A 1 106 ? -5.555 -20.359 -5.914 1 93.62 106 PHE A O 1
ATOM 806 N N . GLU A 1 107 ? -7.086 -21.797 -6.672 1 95.75 107 GLU A N 1
ATOM 807 C CA . GLU A 1 107 ? -6.059 -22.656 -7.25 1 95.75 107 GLU A CA 1
ATOM 808 C C . GLU A 1 107 ? -5.258 -21.922 -8.32 1 95.75 107 GLU A C 1
ATOM 810 O O . GLU A 1 107 ? -4.031 -22.016 -8.359 1 95.75 107 GLU A O 1
ATOM 815 N N . ASP A 1 108 ? -5.977 -21.219 -9.125 1 96.81 108 ASP A N 1
ATOM 816 C CA . ASP A 1 108 ? -5.312 -20.484 -10.195 1 96.81 108 ASP A CA 1
ATOM 817 C C . ASP A 1 108 ? -4.398 -19.406 -9.641 1 96.81 108 ASP A C 1
ATOM 819 O O . ASP A 1 108 ? -3.307 -19.172 -10.172 1 96.81 108 ASP A O 1
ATOM 823 N N . VAL A 1 109 ? -4.805 -18.688 -8.625 1 96.56 109 VAL A N 1
ATOM 824 C CA . VAL A 1 109 ? -3.975 -17.688 -7.969 1 96.56 109 VAL A CA 1
ATOM 825 C C . VAL A 1 109 ? -2.699 -18.328 -7.438 1 96.56 109 VAL A C 1
ATOM 827 O O . VAL A 1 109 ? -1.594 -17.859 -7.715 1 96.56 109 VAL A O 1
ATOM 830 N N . LEU A 1 110 ? -2.859 -19.469 -6.766 1 97 110 LEU A N 1
ATOM 831 C CA . LEU A 1 110 ? -1.712 -20.125 -6.145 1 97 110 LEU A CA 1
ATOM 832 C C . LEU A 1 110 ? -0.775 -20.688 -7.203 1 97 110 LEU A C 1
ATOM 834 O O . LEU A 1 110 ? 0.447 -20.672 -7.035 1 97 110 LEU A O 1
ATOM 838 N N . ALA A 1 111 ? -1.344 -21.203 -8.273 1 97.06 111 ALA A N 1
ATOM 839 C CA . ALA A 1 111 ? -0.513 -21.688 -9.375 1 97.06 111 ALA A CA 1
ATOM 840 C C . ALA A 1 111 ? 0.37 -20.562 -9.93 1 97.06 111 ALA A C 1
ATOM 842 O O . ALA A 1 111 ? 1.558 -20.781 -10.188 1 97.06 111 ALA A O 1
ATOM 843 N N . THR A 1 112 ? -0.198 -19.422 -10.078 1 97.19 112 THR A N 1
ATOM 844 C CA . THR A 1 112 ? 0.53 -18.266 -10.586 1 97.19 112 THR A CA 1
ATOM 845 C C . THR A 1 112 ? 1.604 -17.812 -9.594 1 97.19 112 THR A C 1
ATOM 847 O O . THR A 1 112 ? 2.748 -17.578 -9.984 1 97.19 112 THR A O 1
ATOM 850 N N . VAL A 1 113 ? 1.227 -17.734 -8.398 1 97.31 113 VAL A N 1
ATOM 851 C CA . VAL A 1 113 ? 2.164 -17.359 -7.348 1 97.31 113 VAL A CA 1
ATOM 852 C C . VAL A 1 113 ? 3.322 -18.359 -7.309 1 97.31 113 VAL A C 1
ATOM 854 O O . VAL A 1 113 ? 4.488 -17.969 -7.23 1 97.31 113 VAL A O 1
ATOM 857 N N . CYS A 1 114 ? 2.984 -19.609 -7.387 1 96.88 114 CYS A N 1
ATOM 858 C CA . CYS A 1 114 ? 3.998 -20.656 -7.344 1 96.88 114 CYS A CA 1
ATOM 859 C C . CYS A 1 114 ? 4.984 -20.5 -8.492 1 96.88 114 CYS A C 1
ATOM 861 O O . CYS A 1 114 ? 6.191 -20.688 -8.312 1 96.88 114 CYS A O 1
ATOM 863 N N . TYR A 1 115 ? 4.492 -20.234 -9.578 1 96.12 115 TYR A N 1
ATOM 864 C CA . TYR A 1 115 ? 5.359 -20 -10.727 1 96.12 115 TYR A CA 1
ATOM 865 C C . TYR A 1 115 ? 6.41 -18.953 -10.422 1 96.12 115 TYR A C 1
ATOM 867 O O . TYR A 1 115 ? 7.602 -19.156 -10.648 1 96.12 115 TYR A O 1
ATOM 875 N N . PHE A 1 116 ? 6.008 -17.797 -9.891 1 96.31 116 PHE A N 1
ATOM 876 C CA . PHE A 1 116 ? 6.922 -16.688 -9.594 1 96.31 116 PHE A CA 1
ATOM 877 C C . PHE A 1 116 ? 7.883 -17.078 -8.477 1 96.31 116 PHE A C 1
ATOM 879 O O . PHE A 1 116 ? 9.07 -16.75 -8.531 1 96.31 116 PHE A O 1
ATOM 886 N N . LEU A 1 117 ? 7.355 -17.75 -7.527 1 97 117 LEU A N 1
ATOM 887 C CA . LEU A 1 117 ? 8.188 -18.078 -6.375 1 97 117 LEU A CA 1
ATOM 888 C C . LEU A 1 117 ? 9.227 -19.141 -6.742 1 97 117 LEU A C 1
ATOM 890 O O . LEU A 1 117 ? 10.336 -19.125 -6.211 1 97 117 LEU A O 1
ATOM 894 N N . GLN A 1 118 ? 8.883 -20.062 -7.578 1 94.94 118 GLN A N 1
ATOM 895 C CA . GLN A 1 118 ? 9.844 -21.062 -8.023 1 94.94 118 GLN A CA 1
ATOM 896 C C . GLN A 1 118 ? 10.977 -20.422 -8.828 1 94.94 118 GLN A C 1
ATOM 898 O O . GLN A 1 118 ? 12.133 -20.812 -8.695 1 94.94 118 GLN A O 1
ATOM 903 N N . LYS A 1 119 ? 10.609 -19.484 -9.625 1 95.06 119 LYS A N 1
ATOM 904 C CA . LYS A 1 119 ? 11.594 -18.781 -10.438 1 95.06 119 LYS A CA 1
ATOM 905 C C . LYS A 1 119 ? 12.43 -17.828 -9.586 1 95.06 119 LYS A C 1
ATOM 907 O O . LYS A 1 119 ? 13.523 -17.438 -9.984 1 95.06 119 LYS A O 1
ATOM 912 N N . ASN A 1 120 ? 11.906 -17.422 -8.477 1 96.06 120 ASN A N 1
ATOM 913 C CA . ASN A 1 120 ? 12.555 -16.5 -7.551 1 96.06 120 ASN A CA 1
ATOM 914 C C . ASN A 1 120 ? 12.516 -17.031 -6.117 1 96.06 120 ASN A C 1
ATOM 916 O O . ASN A 1 120 ? 11.68 -16.609 -5.32 1 96.06 120 ASN A O 1
ATOM 920 N N . PRO A 1 121 ? 13.43 -17.844 -5.758 1 94.19 121 PRO A N 1
ATOM 921 C CA . PRO A 1 121 ? 13.336 -18.594 -4.504 1 94.19 121 PRO A CA 1
ATOM 922 C C . PRO A 1 121 ? 13.328 -17.688 -3.275 1 94.19 121 PRO A C 1
ATOM 924 O O . PRO A 1 121 ? 12.883 -18.109 -2.201 1 94.19 121 PRO A O 1
ATOM 927 N N . HIS A 1 122 ? 13.797 -16.469 -3.363 1 92.69 122 HIS A N 1
ATOM 928 C CA . HIS A 1 122 ? 13.844 -15.578 -2.203 1 92.69 122 HIS A CA 1
ATOM 929 C C . HIS A 1 122 ? 12.664 -14.625 -2.188 1 92.69 122 HIS A C 1
ATOM 931 O O . HIS A 1 122 ? 12.5 -13.852 -1.243 1 92.69 122 HIS A O 1
ATOM 937 N N . ALA A 1 123 ? 11.867 -14.695 -3.186 1 95.06 123 ALA A N 1
ATOM 938 C CA . ALA A 1 123 ? 10.711 -13.812 -3.264 1 95.06 123 ALA A CA 1
ATOM 939 C C . ALA A 1 123 ? 9.617 -14.258 -2.297 1 95.06 123 ALA A C 1
ATOM 941 O O . ALA A 1 123 ? 9.578 -15.422 -1.885 1 95.06 123 ALA A O 1
ATOM 942 N N . LYS A 1 124 ? 8.797 -13.312 -1.888 1 94.88 124 LYS A N 1
ATOM 943 C CA . LYS A 1 124 ? 7.633 -13.555 -1.036 1 94.88 124 LYS A CA 1
ATOM 944 C C . LYS A 1 124 ? 6.371 -12.945 -1.643 1 94.88 124 LYS A C 1
ATOM 946 O O . LYS A 1 124 ? 6.422 -11.867 -2.24 1 94.88 124 LYS A O 1
ATOM 951 N N . PHE A 1 125 ? 5.277 -13.695 -1.469 1 96.56 125 PHE A N 1
ATOM 952 C CA . PHE A 1 125 ? 3.971 -13.195 -1.873 1 96.56 125 PHE A CA 1
ATOM 953 C C . PHE A 1 125 ? 3.203 -12.648 -0.673 1 96.56 125 PHE A C 1
ATOM 955 O O . PHE A 1 125 ? 3.014 -13.359 0.32 1 96.56 125 PHE A O 1
ATOM 962 N N . TRP A 1 126 ? 2.826 -11.406 -0.792 1 92.19 126 TRP A N 1
ATOM 963 C CA . TRP A 1 126 ? 2.051 -10.734 0.249 1 92.19 126 TRP A CA 1
ATOM 964 C C . TRP A 1 126 ? 0.648 -10.398 -0.246 1 92.19 126 TRP A C 1
ATOM 966 O O . TRP A 1 126 ? 0.484 -9.844 -1.334 1 92.19 126 TRP A O 1
ATOM 976 N N . THR A 1 127 ? -0.345 -10.734 0.568 1 91.44 127 THR A N 1
ATOM 977 C CA . THR A 1 127 ? -1.717 -10.406 0.195 1 91.44 127 THR A CA 1
ATOM 978 C C . THR A 1 127 ? -2.572 -10.172 1.437 1 91.44 127 THR A C 1
ATOM 980 O O . THR A 1 127 ? -2.281 -10.711 2.508 1 91.44 127 THR A O 1
ATOM 983 N N . ASN A 1 128 ? -3.502 -9.258 1.225 1 82.25 128 ASN A N 1
ATOM 984 C CA . ASN A 1 128 ? -4.539 -9.156 2.248 1 82.25 128 ASN A CA 1
ATOM 985 C C . ASN A 1 128 ? -5.652 -10.172 2.02 1 82.25 128 ASN A C 1
ATOM 987 O O . ASN A 1 128 ? -5.996 -10.477 0.875 1 82.25 128 ASN A O 1
ATOM 991 N N . TYR A 1 129 ? -6.055 -10.695 3.121 1 79.5 129 TYR A N 1
ATOM 992 C CA . TYR A 1 129 ? -7.125 -11.68 3.082 1 79.5 129 TYR A CA 1
ATOM 993 C C . TYR A 1 129 ? -8.195 -11.375 4.121 1 79.5 129 TYR A C 1
ATOM 995 O O . TYR A 1 129 ? -7.895 -11.234 5.309 1 79.5 129 TYR A O 1
ATOM 1003 N N . GLN A 1 130 ? -9.398 -11.094 3.557 1 73.56 130 GLN A N 1
ATOM 1004 C CA . GLN A 1 130 ? -10.547 -11 4.453 1 73.56 130 GLN A CA 1
ATOM 1005 C C . GLN A 1 130 ? -11.266 -12.344 4.57 1 73.56 130 GLN A C 1
ATOM 1007 O O . GLN A 1 130 ? -11.727 -12.898 3.57 1 73.56 130 GLN A O 1
ATOM 1012 N N . GLU A 1 131 ? -11.289 -12.859 5.793 1 72.62 131 GLU A N 1
ATOM 1013 C CA . GLU A 1 131 ? -12.016 -14.109 6.008 1 72.62 131 GLU A CA 1
ATOM 1014 C C . GLU A 1 131 ? -13.523 -13.891 5.922 1 72.62 131 GLU A C 1
ATOM 1016 O O . GLU A 1 131 ? -14.125 -13.312 6.828 1 72.62 131 GLU A O 1
ATOM 1021 N N . ARG A 1 132 ? -14.125 -14.289 4.836 1 68.81 132 ARG A N 1
ATOM 1022 C CA . ARG A 1 132 ? -15.555 -14.062 4.602 1 68.81 132 ARG A CA 1
ATOM 1023 C C . ARG A 1 132 ? -16.375 -15.297 4.969 1 68.81 132 ARG A C 1
ATOM 1025 O O . ARG A 1 132 ? -17.578 -15.203 5.219 1 68.81 132 ARG A O 1
ATOM 1032 N N . SER A 1 133 ? -15.711 -16.484 4.844 1 71.06 133 SER A N 1
ATOM 1033 C CA . SER A 1 133 ? -16.344 -17.734 5.258 1 71.06 133 SER A CA 1
ATOM 1034 C C . SER A 1 133 ? -15.352 -18.656 5.953 1 71.06 133 SER A C 1
ATOM 1036 O O . SER A 1 133 ? -14.227 -18.828 5.48 1 71.06 133 SER A O 1
ATOM 1038 N N . SER A 1 134 ? -15.75 -19.125 7.02 1 68.81 134 SER A N 1
ATOM 1039 C CA . SER A 1 134 ? -14.906 -20.047 7.773 1 68.81 134 SER A CA 1
ATOM 1040 C C . SER A 1 134 ? -14.773 -21.391 7.062 1 68.81 134 SER A C 1
ATOM 1042 O O . SER A 1 134 ? -13.883 -22.188 7.383 1 68.81 134 SER A O 1
ATOM 1044 N N . ASP A 1 135 ? -15.531 -21.531 6.059 1 70.81 135 ASP A N 1
ATOM 1045 C CA . ASP A 1 135 ? -15.562 -22.828 5.379 1 70.81 135 ASP A CA 1
ATOM 1046 C C . ASP A 1 135 ? -14.438 -22.938 4.355 1 70.81 135 ASP A C 1
ATOM 1048 O O . ASP A 1 135 ? -14.094 -24.031 3.92 1 70.81 135 ASP A O 1
ATOM 1052 N N . TRP A 1 136 ? -13.922 -21.844 4.094 1 74.88 136 TRP A N 1
ATOM 1053 C CA . TRP A 1 136 ? -12.906 -21.906 3.047 1 74.88 136 TRP A CA 1
ATOM 1054 C C . TRP A 1 136 ? -11.508 -21.734 3.629 1 74.88 136 TRP A C 1
ATOM 1056 O O . TRP A 1 136 ? -11.312 -20.922 4.547 1 74.88 136 TRP A O 1
ATOM 1066 N N . SER A 1 137 ? -10.664 -22.688 3.283 1 79 137 SER A N 1
ATOM 1067 C CA . SER A 1 137 ? -9.258 -22.609 3.656 1 79 137 SER A CA 1
ATOM 1068 C C . SER A 1 137 ? -8.352 -22.906 2.461 1 79 137 SER A C 1
ATOM 1070 O O . SER A 1 137 ? -8.664 -23.766 1.634 1 79 137 SER A O 1
ATOM 1072 N N . ILE A 1 138 ? -7.332 -22.125 2.355 1 88.06 138 ILE A N 1
ATOM 1073 C CA . ILE A 1 138 ? -6.41 -22.344 1.248 1 88.06 138 ILE A CA 1
ATOM 1074 C C . ILE A 1 138 ? -5.324 -23.328 1.673 1 88.06 138 ILE A C 1
ATOM 1076 O O . ILE A 1 138 ? -4.426 -23.656 0.889 1 88.06 138 ILE A O 1
ATOM 1080 N N . GLU A 1 139 ? -5.402 -23.938 2.832 1 89.25 139 GLU A N 1
ATOM 1081 C CA . GLU A 1 139 ? -4.34 -24.766 3.408 1 89.25 139 GLU A CA 1
ATOM 1082 C C . GLU A 1 139 ? -4.059 -25.984 2.549 1 89.25 139 GLU A C 1
ATOM 1084 O O . GLU A 1 139 ? -2.9 -26.344 2.316 1 89.25 139 GLU A O 1
ATOM 1089 N N . ALA A 1 140 ? -5.137 -26.625 2.156 1 92.38 140 ALA A N 1
ATOM 1090 C CA . ALA A 1 140 ? -4.961 -27.812 1.321 1 92.38 140 ALA A CA 1
ATOM 1091 C C . ALA A 1 140 ? -4.25 -27.453 0.017 1 92.38 140 ALA A C 1
ATOM 1093 O O . ALA A 1 140 ? -3.387 -28.203 -0.447 1 92.38 140 ALA A O 1
ATOM 1094 N N . LEU A 1 141 ? -4.598 -26.359 -0.523 1 94.5 141 LEU A N 1
ATOM 1095 C CA . LEU A 1 141 ? -3.996 -25.922 -1.778 1 94.5 141 LEU A CA 1
ATOM 1096 C C . LEU A 1 141 ? -2.535 -25.531 -1.573 1 94.5 141 LEU A C 1
ATOM 1098 O O . LEU A 1 141 ? -1.688 -25.828 -2.422 1 94.5 141 LEU A O 1
ATOM 1102 N N . LEU A 1 142 ? -2.213 -24.922 -0.49 1 95.75 142 LEU A N 1
ATOM 1103 C CA . LEU A 1 142 ? -0.835 -24.562 -0.162 1 95.75 142 LEU A CA 1
ATOM 1104 C C . LEU A 1 142 ? 0.044 -25.812 -0.102 1 95.75 142 LEU A C 1
ATOM 1106 O O . LEU A 1 142 ? 1.153 -25.812 -0.641 1 95.75 142 LEU A O 1
ATOM 1110 N N . LYS A 1 143 ? -0.463 -26.812 0.53 1 95.25 143 LYS A N 1
ATOM 1111 C CA . LYS A 1 143 ? 0.277 -28.062 0.634 1 95.25 143 LYS A CA 1
ATOM 1112 C C . LYS A 1 143 ? 0.516 -28.672 -0.743 1 95.25 143 LYS A C 1
ATOM 1114 O O . LYS A 1 143 ? 1.628 -29.109 -1.05 1 95.25 143 LYS A O 1
ATOM 1119 N N . ARG A 1 144 ? -0.492 -28.703 -1.508 1 95.44 144 ARG A N 1
ATOM 1120 C CA . ARG A 1 144 ? -0.415 -29.266 -2.854 1 95.44 144 ARG A CA 1
ATOM 1121 C C . ARG A 1 144 ? 0.675 -28.578 -3.67 1 95.44 144 ARG A C 1
ATOM 1123 O O . ARG A 1 144 ? 1.387 -29.234 -4.438 1 95.44 144 ARG A O 1
ATOM 1130 N N . TRP A 1 145 ? 0.874 -27.281 -3.518 1 95.44 145 TRP A N 1
ATOM 1131 C CA . TRP A 1 145 ? 1.816 -26.5 -4.32 1 95.44 145 TRP A CA 1
ATOM 1132 C C . TRP A 1 145 ? 3.143 -26.344 -3.586 1 95.44 145 TRP A C 1
ATOM 1134 O O . TRP A 1 145 ? 4.02 -25.594 -4.043 1 95.44 145 TRP A O 1
ATOM 1144 N N . LYS A 1 146 ? 3.26 -26.953 -2.408 1 95.94 146 LYS A N 1
ATOM 1145 C CA . LYS A 1 146 ? 4.477 -26.906 -1.604 1 95.94 146 LYS A CA 1
ATOM 1146 C C . LYS A 1 146 ? 4.836 -25.469 -1.235 1 95.94 146 LYS A C 1
ATOM 1148 O O . LYS A 1 146 ? 5.973 -25.031 -1.439 1 95.94 146 LYS A O 1
ATOM 1153 N N . LEU A 1 147 ? 3.803 -24.844 -0.722 1 97.25 147 LEU A N 1
ATOM 1154 C CA . LEU A 1 147 ? 3.961 -23.469 -0.255 1 97.25 147 LEU A CA 1
ATOM 1155 C C . LEU A 1 147 ? 3.721 -23.375 1.248 1 97.25 147 LEU A C 1
ATOM 1157 O O . LEU A 1 147 ? 2.988 -24.188 1.816 1 97.25 147 LEU A O 1
ATOM 1161 N N . THR A 1 148 ? 4.379 -2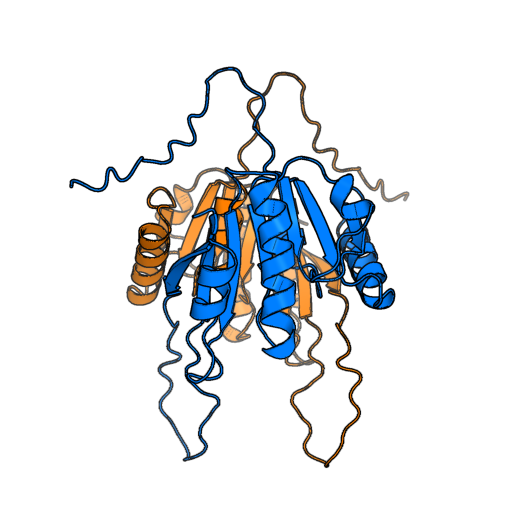2.438 1.824 1 95.81 148 THR A N 1
ATOM 1162 C CA . THR A 1 148 ? 4.199 -22.125 3.238 1 95.81 148 THR A CA 1
ATOM 1163 C C . THR A 1 148 ? 3.521 -20.766 3.412 1 95.81 148 THR A C 1
ATOM 1165 O O . THR A 1 148 ? 3.838 -19.812 2.699 1 95.81 148 THR A O 1
ATOM 1168 N N . CYS A 1 149 ? 2.623 -20.734 4.355 1 94.25 149 CYS A N 1
ATOM 1169 C CA . CYS A 1 149 ? 1.889 -19.484 4.59 1 94.25 149 CYS A CA 1
ATOM 1170 C C . CYS A 1 149 ? 1.951 -19.094 6.062 1 94.25 149 CYS A C 1
ATOM 1172 O O . CYS A 1 149 ? 1.691 -19.922 6.941 1 94.25 149 CYS A O 1
ATOM 1174 N N . VAL A 1 150 ? 2.385 -17.906 6.273 1 89.06 150 VAL A N 1
ATOM 1175 C CA . VAL A 1 150 ? 2.311 -17.281 7.594 1 89.06 150 VAL A CA 1
ATOM 1176 C C . VAL A 1 150 ? 1.132 -16.312 7.648 1 89.06 150 VAL A C 1
ATOM 1178 O O . VAL A 1 150 ? 0.99 -15.453 6.777 1 89.06 150 VAL A O 1
ATOM 1181 N N . HIS A 1 151 ? 0.25 -16.547 8.594 1 85.5 151 HIS A N 1
ATOM 1182 C CA . HIS A 1 151 ? -0.882 -15.656 8.828 1 85.5 151 HIS A CA 1
ATOM 1183 C C . HIS A 1 151 ? -0.515 -14.539 9.797 1 85.5 151 HIS A C 1
ATOM 1185 O O . HIS A 1 151 ? -0.055 -14.797 10.914 1 85.5 151 HIS A O 1
ATOM 1191 N N . ILE A 1 152 ? -0.644 -13.391 9.273 1 78.94 152 ILE A N 1
ATOM 1192 C CA . ILE A 1 152 ? -0.331 -12.227 10.109 1 78.94 152 ILE A CA 1
ATOM 1193 C C . ILE A 1 152 ? -1.609 -11.453 10.406 1 78.94 152 ILE A C 1
ATOM 1195 O O . ILE A 1 152 ? -2.162 -10.789 9.523 1 78.94 152 ILE A O 1
ATOM 1199 N N . PRO A 1 153 ? -2.09 -11.586 11.648 1 74.31 153 PRO A N 1
ATOM 1200 C CA . PRO A 1 153 ? -3.312 -10.852 11.977 1 74.31 153 PRO A CA 1
ATOM 1201 C C . PRO A 1 153 ? -3.115 -9.336 11.953 1 74.31 153 PRO A C 1
ATOM 1203 O O . PRO A 1 153 ? -2.059 -8.844 12.359 1 74.31 153 PRO A O 1
ATOM 1206 N N . LEU A 1 154 ? -3.92 -8.703 11.188 1 68.25 154 LEU A N 1
ATOM 1207 C CA . LEU A 1 154 ? -3.938 -7.242 11.266 1 68.25 154 LEU A CA 1
ATOM 1208 C C . LEU A 1 154 ? -4.883 -6.77 12.359 1 68.25 154 LEU A C 1
ATOM 1210 O O . LEU A 1 154 ? -5.953 -7.352 12.562 1 68.25 154 LEU A O 1
ATOM 1214 N N . ALA A 1 155 ? -4.367 -6.168 13.383 1 57.03 155 ALA A N 1
ATOM 1215 C CA . ALA A 1 155 ? -5.184 -5.762 14.523 1 57.03 155 ALA A CA 1
ATOM 1216 C C . ALA A 1 155 ? -6.508 -5.156 14.062 1 57.03 155 ALA A C 1
ATOM 1218 O O . ALA A 1 155 ? -6.559 -4.449 13.055 1 57.03 155 ALA A O 1
ATOM 1219 N N . LEU A 1 156 ? -7.664 -5.863 14.391 1 51.34 156 LEU A N 1
ATOM 1220 C CA . LEU A 1 156 ? -9.016 -5.375 14.148 1 51.34 156 LEU A CA 1
ATOM 1221 C C . LEU A 1 156 ? -9.203 -3.975 14.719 1 51.34 156 LEU A C 1
ATOM 1223 O O . LEU A 1 156 ? -8.742 -3.682 15.82 1 51.34 156 LEU A O 1
ATOM 1227 N N . PHE A 1 157 ? -9.078 -2.938 14.047 1 47.81 157 PHE A N 1
ATOM 1228 C CA . PHE A 1 157 ? -9.508 -1.657 14.594 1 47.81 157 PHE A CA 1
ATOM 1229 C C . PHE A 1 157 ? -10.992 -1.682 14.938 1 47.81 157 PHE A C 1
ATOM 1231 O O . PHE A 1 157 ? -11.828 -1.975 14.078 1 47.81 157 PHE A O 1
ATOM 1238 N N . GLY A 1 158 ? -11.469 -2.184 16.125 1 42.56 158 GLY A N 1
ATOM 1239 C CA . GLY A 1 158 ? -12.805 -2.205 16.703 1 42.56 158 GLY A CA 1
ATOM 1240 C C . GLY A 1 158 ? -13.516 -0.868 16.594 1 42.56 158 GLY A C 1
ATOM 1241 O O . GLY A 1 158 ? -13.062 0.125 17.172 1 42.56 158 GLY A O 1
ATOM 1242 N N . ALA A 1 159 ? -14.203 -0.27 15.57 1 39.47 159 ALA A N 1
ATOM 1243 C CA . ALA A 1 159 ? -15.375 0.484 16.016 1 39.47 159 ALA A CA 1
ATOM 1244 C C . ALA A 1 159 ? -16.047 -0.187 17.203 1 39.47 159 ALA A C 1
ATOM 1246 O O . ALA A 1 159 ? -16.562 -1.297 17.094 1 39.47 159 ALA A O 1
ATOM 1247 N N . ASP A 1 160 ? -15.594 -0.116 18.312 1 36.91 160 ASP A N 1
ATOM 1248 C CA . ASP A 1 160 ? -16.422 -0.359 19.484 1 36.91 160 ASP A CA 1
ATOM 1249 C C . ASP A 1 160 ? -17.859 0.14 19.266 1 36.91 160 ASP A C 1
ATOM 1251 O O . ASP A 1 160 ? -18.594 0.35 20.219 1 36.91 160 ASP A O 1
ATOM 1255 N N . SER A 1 161 ? -18.281 0.992 18.312 1 36.97 161 SER A N 1
ATOM 1256 C CA . SER A 1 161 ? -19.656 1.355 18.609 1 36.97 161 SER A CA 1
ATOM 1257 C C . SER A 1 161 ? -20.516 0.117 18.859 1 36.97 161 SER A C 1
ATOM 1259 O O . SER A 1 161 ? -20.438 -0.861 18.125 1 36.97 161 SER A O 1
ATOM 1261 N N . PRO A 1 162 ? -21.172 0.01 20.078 1 34.38 162 PRO A N 1
ATOM 1262 C CA . PRO A 1 162 ? -22.297 -0.86 20.406 1 34.38 162 PRO A CA 1
ATOM 1263 C C . PRO A 1 162 ? -23.25 -1.062 19.219 1 34.38 162 PRO A C 1
ATOM 1265 O O . PRO A 1 162 ? -23.312 -0.224 18.328 1 34.38 162 PRO A O 1
ATOM 1268 N N . SER A 1 163 ? -23.844 -2.307 19.047 1 33.69 163 SER A N 1
ATOM 1269 C CA . SER A 1 163 ? -25.078 -2.709 18.375 1 33.69 163 SER A CA 1
ATOM 1270 C C . SER A 1 163 ? -26.188 -1.691 18.609 1 33.69 163 SER A C 1
ATOM 1272 O O . SER A 1 163 ? -26.703 -1.566 19.734 1 33.69 163 SER A O 1
ATOM 1274 N N . LEU A 1 164 ? -26.359 -0.501 18.453 1 31.47 164 LEU A N 1
ATOM 1275 C CA . LEU A 1 164 ? -27.781 -0.22 18.516 1 31.47 164 LEU A CA 1
ATOM 1276 C C . LEU A 1 164 ? -28.594 -1.354 17.875 1 31.47 164 LEU A C 1
ATOM 1278 O O . LEU A 1 164 ? -29.375 -2.012 18.547 1 31.47 164 LEU A O 1
ATOM 1282 N N . GLY A 1 165 ? -29.766 -1.117 17.031 1 32.88 165 GLY A N 1
ATOM 1283 C CA . GLY A 1 165 ? -30.672 -2.195 16.672 1 32.88 165 GLY A CA 1
ATOM 1284 C C . GLY A 1 165 ? -29.953 -3.453 16.219 1 32.88 165 GLY A C 1
ATOM 1285 O O . GLY A 1 165 ? -28.75 -3.42 15.945 1 32.88 165 GLY A O 1
ATOM 1286 N N . GLY A 1 166 ? -30.688 -4.754 16.141 1 31.78 166 GLY A N 1
ATOM 1287 C CA . GLY A 1 166 ? -30.672 -6.152 15.75 1 31.78 166 GLY A CA 1
ATOM 1288 C C . GLY A 1 166 ? -29.75 -6.43 14.578 1 31.78 166 GLY A C 1
ATOM 1289 O O . GLY A 1 166 ? -29.656 -7.562 14.109 1 31.78 166 GLY A O 1
ATOM 1290 N N . SER A 1 167 ? -29.906 -5.605 13.539 1 32.28 167 SER A N 1
ATOM 1291 C CA . SER A 1 167 ? -29.422 -6.191 12.289 1 32.28 167 SER A CA 1
ATOM 1292 C C . SER A 1 167 ? -27.922 -6.43 12.344 1 32.28 167 SER A C 1
ATOM 1294 O O . SER A 1 167 ? -27.203 -5.746 13.078 1 32.28 167 SER A O 1
ATOM 1296 N N . ASP A 1 168 ? -27.406 -7.719 12.219 1 32.91 168 ASP A N 1
ATOM 1297 C CA . ASP A 1 168 ? -26.125 -8.344 11.875 1 32.91 168 ASP A CA 1
ATOM 1298 C C . ASP A 1 168 ? -25.203 -7.348 11.172 1 32.91 168 ASP A C 1
ATOM 1300 O O . ASP A 1 168 ? -25.312 -7.152 9.961 1 32.91 168 ASP A O 1
ATOM 1304 N N . LEU A 1 169 ? -25.172 -6.203 11.484 1 36.91 169 LEU A N 1
ATOM 1305 C CA . LEU A 1 169 ? -24.281 -5.305 10.75 1 36.91 169 LEU A CA 1
ATOM 1306 C C . LEU A 1 169 ? -23.078 -6.062 10.203 1 36.91 169 LEU A C 1
ATOM 1308 O O . LEU A 1 169 ? -22.578 -6.992 10.836 1 36.91 169 LEU A O 1
ATOM 1312 N N . PRO A 1 170 ? -22.688 -6.012 8.906 1 39.69 170 PRO A N 1
ATOM 1313 C CA . PRO A 1 170 ? -21.734 -6.988 8.359 1 39.69 170 PRO A CA 1
ATOM 1314 C C . PRO A 1 170 ? -20.625 -7.348 9.336 1 39.69 170 PRO A C 1
ATOM 1316 O O . PRO A 1 170 ? -20.328 -6.574 10.258 1 39.69 170 PRO A O 1
ATOM 1319 N N . GLY A 1 171 ? -20.219 -8.75 9.562 1 40.06 171 GLY A N 1
ATOM 1320 C CA . GLY A 1 171 ? -19.281 -9.641 10.227 1 40.06 171 GLY A CA 1
ATOM 1321 C C . GLY A 1 171 ? -17.922 -9.008 10.484 1 40.06 171 GLY A C 1
ATOM 1322 O O . GLY A 1 171 ? -17.516 -8.109 9.75 1 40.06 171 GLY A O 1
ATOM 1323 N N . ASN A 1 172 ? -17.5 -8.688 11.719 1 46.84 172 ASN A N 1
ATOM 1324 C CA . ASN A 1 172 ? -16.125 -8.578 12.195 1 46.84 172 ASN A CA 1
ATOM 1325 C C . ASN A 1 172 ? -15.164 -9.352 11.297 1 46.84 172 ASN A C 1
ATOM 1327 O O . ASN A 1 172 ? -14.859 -10.516 11.555 1 46.84 172 ASN A O 1
ATOM 1331 N N . HIS A 1 173 ? -15.266 -9.172 10.062 1 56.91 173 HIS A N 1
ATOM 1332 C CA . HIS A 1 173 ? -14.305 -9.914 9.258 1 56.91 173 HIS A CA 1
ATOM 1333 C C . HIS A 1 173 ? -12.883 -9.438 9.523 1 56.91 173 HIS A C 1
ATOM 1335 O O . HIS A 1 173 ? -12.617 -8.234 9.555 1 56.91 173 HIS A O 1
ATOM 1341 N N . SER A 1 174 ? -12.188 -10.305 10.156 1 65.75 174 SER A N 1
ATOM 1342 C CA . SER A 1 174 ? -10.766 -10.109 10.43 1 65.75 174 SER A CA 1
ATOM 1343 C C . SER A 1 174 ? -9.961 -10.055 9.141 1 65.75 174 SER A C 1
ATOM 1345 O O . SER A 1 174 ? -10.227 -10.812 8.203 1 65.75 174 SER A O 1
ATOM 1347 N N . ILE A 1 175 ? -9.383 -8.961 8.883 1 73 175 ILE A N 1
ATOM 1348 C CA . ILE A 1 175 ? -8.438 -8.859 7.773 1 73 175 ILE A CA 1
ATOM 1349 C C . ILE A 1 175 ? -7.059 -9.328 8.227 1 73 175 ILE A C 1
ATOM 1351 O O . ILE A 1 175 ? -6.613 -9 9.328 1 73 175 ILE A O 1
ATOM 1355 N N . GLN A 1 176 ? -6.562 -10.234 7.445 1 80.56 176 GLN A N 1
ATOM 1356 C CA . GLN A 1 176 ? -5.219 -10.742 7.711 1 80.56 176 GLN A CA 1
ATOM 1357 C C . GLN A 1 176 ? -4.289 -10.484 6.531 1 80.56 176 GLN A C 1
ATOM 1359 O O . GLN A 1 176 ? -4.746 -10.367 5.391 1 80.56 176 GLN A O 1
ATOM 1364 N N . MET A 1 177 ? -3.094 -10.289 6.863 1 84.94 177 MET A N 1
ATOM 1365 C CA . MET A 1 177 ? -2.049 -10.344 5.844 1 84.94 177 MET A CA 1
ATOM 1366 C C . MET A 1 177 ? -1.438 -11.734 5.766 1 84.94 177 MET A C 1
ATOM 1368 O O . MET A 1 177 ? -1.169 -12.359 6.797 1 84.94 177 MET A O 1
ATOM 1372 N N . LEU A 1 178 ? -1.376 -12.219 4.57 1 90.38 178 LEU A N 1
ATOM 1373 C CA . LEU A 1 178 ? -0.722 -13.508 4.34 1 90.38 178 LEU A CA 1
ATOM 1374 C C . LEU A 1 178 ? 0.642 -13.312 3.688 1 90.38 178 LEU A C 1
ATOM 1376 O O . LEU A 1 178 ? 0.787 -12.492 2.777 1 90.38 178 LEU A O 1
ATOM 1380 N N . GLN A 1 179 ? 1.605 -13.977 4.211 1 91.75 179 GLN A N 1
ATOM 1381 C CA . GLN A 1 179 ? 2.906 -14.117 3.562 1 91.75 179 GLN A CA 1
ATOM 1382 C C . GLN A 1 179 ? 3.127 -15.539 3.072 1 91.75 179 GLN A C 1
ATOM 1384 O O . GLN A 1 179 ? 3.168 -16.484 3.871 1 91.75 179 GLN A O 1
ATOM 1389 N N . ILE A 1 180 ? 3.25 -15.695 1.787 1 95.94 180 ILE A N 1
ATOM 1390 C CA . ILE A 1 180 ? 3.387 -17.016 1.205 1 95.94 180 ILE A CA 1
ATOM 1391 C C . ILE A 1 180 ? 4.762 -17.156 0.554 1 95.94 180 ILE A C 1
ATOM 1393 O O . ILE A 1 180 ? 5.199 -16.281 -0.183 1 95.94 180 ILE A O 1
ATOM 1397 N N . THR A 1 181 ? 5.484 -18.234 0.863 1 96 181 THR A N 1
ATOM 1398 C CA . THR A 1 181 ? 6.816 -18.531 0.349 1 96 181 THR A CA 1
ATOM 1399 C C . THR A 1 181 ? 6.934 -19.984 -0.068 1 96 181 THR A C 1
ATOM 1401 O O . THR A 1 181 ? 6.039 -20.797 0.205 1 96 181 THR A O 1
ATOM 1404 N N . ASN A 1 182 ? 7.992 -20.234 -0.826 1 93.56 182 ASN A N 1
ATOM 1405 C CA . ASN A 1 182 ? 8.312 -21.625 -1.119 1 93.56 182 ASN A CA 1
ATOM 1406 C C . ASN A 1 182 ? 8.617 -22.422 0.152 1 93.56 182 ASN A C 1
ATOM 1408 O O . ASN A 1 182 ? 9.234 -21.891 1.078 1 93.56 182 ASN A O 1
ATOM 1412 N N . SER A 1 183 ? 8.016 -23.625 0.159 1 87.44 183 SER A N 1
ATOM 1413 C CA . SER A 1 183 ? 8.352 -24.469 1.293 1 87.44 183 SER A CA 1
ATOM 1414 C C . SER A 1 183 ? 9.789 -24.969 1.218 1 87.44 183 SER A C 1
ATOM 1416 O O . SER A 1 183 ? 10.336 -25.141 0.126 1 87.44 183 SER A O 1
ATOM 1418 N N . MET B 1 1 ? 1.57 32.312 -20.875 1 18.41 1 MET B N 1
ATOM 1419 C CA . MET B 1 1 ? 2.264 31.922 -19.641 1 18.41 1 MET B CA 1
ATOM 1420 C C . MET B 1 1 ? 2.375 30.406 -19.516 1 18.41 1 MET B C 1
ATOM 1422 O O . MET B 1 1 ? 1.362 29.719 -19.453 1 18.41 1 MET B O 1
ATOM 1426 N N . GLN B 1 2 ? 3.291 29.75 -20.203 1 18.48 2 GLN B N 1
ATOM 1427 C CA . GLN B 1 2 ? 3.551 28.375 -20.609 1 18.48 2 GLN B CA 1
ATOM 1428 C C . GLN B 1 2 ? 3.92 27.516 -19.391 1 18.48 2 GLN B C 1
ATOM 1430 O O . GLN B 1 2 ? 4.848 27.844 -18.656 1 18.48 2 GLN B O 1
ATOM 1435 N N . CYS B 1 3 ? 3.016 26.984 -18.672 1 19.56 3 CYS B N 1
ATOM 1436 C CA . CYS B 1 3 ? 3.117 26.219 -17.438 1 19.56 3 CYS B CA 1
ATOM 1437 C C . CYS B 1 3 ? 4.109 25.078 -17.578 1 19.56 3 CYS B C 1
ATOM 1439 O O . CYS B 1 3 ? 3.93 24.203 -18.422 1 19.56 3 CYS B O 1
ATOM 1441 N N . SER B 1 4 ? 5.438 25.281 -17.391 1 20.44 4 SER B N 1
ATOM 1442 C CA . SER B 1 4 ? 6.594 24.391 -17.453 1 20.44 4 SER B CA 1
ATOM 1443 C C . SER B 1 4 ? 6.406 23.172 -16.562 1 20.44 4 SER B C 1
ATOM 1445 O O . SER B 1 4 ? 6.176 23.312 -15.359 1 20.44 4 SER B O 1
ATOM 1447 N N . PHE B 1 5 ? 5.789 22.234 -17.016 1 20.53 5 PHE B N 1
ATOM 1448 C CA . PHE B 1 5 ? 5.629 20.891 -16.453 1 20.53 5 PHE B CA 1
ATOM 1449 C C . PHE B 1 5 ? 6.98 20.312 -16.062 1 20.53 5 PHE B C 1
ATOM 1451 O O . PHE B 1 5 ? 7.742 19.859 -16.922 1 20.53 5 PHE B O 1
ATOM 1458 N N . LYS B 1 6 ? 7.711 20.969 -15.141 1 22.61 6 LYS B N 1
ATOM 1459 C CA . LYS B 1 6 ? 9.008 20.469 -14.711 1 22.61 6 LYS B CA 1
ATOM 1460 C C . LYS B 1 6 ? 8.93 18.984 -14.359 1 22.61 6 LYS B C 1
ATOM 1462 O O . LYS B 1 6 ? 8.031 18.547 -13.641 1 22.61 6 LYS B O 1
ATOM 1467 N N . THR B 1 7 ? 9.328 18.141 -15.234 1 24.91 7 THR B N 1
ATOM 1468 C CA . THR B 1 7 ? 9.586 16.703 -15.156 1 24.91 7 THR B CA 1
ATOM 1469 C C . THR B 1 7 ? 10.336 16.359 -13.875 1 24.91 7 THR B C 1
ATOM 1471 O O . THR B 1 7 ? 11.375 16.953 -13.57 1 24.91 7 THR B O 1
ATOM 1474 N N . PHE B 1 8 ? 9.664 16.266 -12.891 1 27.09 8 PHE B N 1
ATOM 1475 C CA . PHE B 1 8 ? 10.312 15.828 -11.664 1 27.09 8 PHE B CA 1
ATOM 1476 C C . PHE B 1 8 ? 11.227 14.633 -11.93 1 27.09 8 PHE B C 1
ATOM 1478 O O . PHE B 1 8 ? 10.75 13.523 -12.156 1 27.09 8 PHE B O 1
ATOM 1485 N N . ARG B 1 9 ? 12.242 14.859 -12.609 1 26.22 9 ARG B N 1
ATOM 1486 C CA . ARG B 1 9 ? 13.289 13.852 -12.75 1 26.22 9 ARG B CA 1
ATOM 1487 C C . ARG B 1 9 ? 13.859 13.461 -11.391 1 26.22 9 ARG B C 1
ATOM 1489 O O . ARG B 1 9 ? 14.391 14.305 -10.672 1 26.22 9 ARG B O 1
ATOM 1496 N N . PHE B 1 10 ? 13.266 12.539 -10.75 1 29.69 10 PHE B N 1
ATOM 1497 C CA . PHE B 1 10 ? 14.148 11.93 -9.758 1 29.69 10 PHE B CA 1
ATOM 1498 C C . PHE B 1 10 ? 15.516 11.641 -10.359 1 29.69 10 PHE B C 1
ATOM 1500 O O . PHE B 1 10 ? 15.641 10.852 -11.297 1 29.69 10 PHE B O 1
ATOM 1507 N N . GLU B 1 11 ? 16.188 12.617 -10.57 1 30.61 11 GLU B N 1
ATOM 1508 C CA . GLU B 1 11 ? 17.578 12.461 -11.016 1 30.61 11 GLU B CA 1
ATOM 1509 C C . GLU B 1 11 ? 18.328 11.477 -10.133 1 30.61 11 GLU B C 1
ATOM 1511 O O . GLU B 1 11 ? 18.516 11.727 -8.938 1 30.61 11 GLU B O 1
ATOM 1516 N N . LYS B 1 12 ? 18.281 10.234 -10.523 1 31.75 12 LYS B N 1
ATOM 1517 C CA . LYS B 1 12 ? 19.266 9.328 -9.953 1 31.75 12 LYS B CA 1
ATOM 1518 C C . LYS B 1 12 ? 20.672 9.875 -10.109 1 31.75 12 LYS B C 1
ATOM 1520 O O . LYS B 1 12 ? 21.156 10.07 -11.227 1 31.75 12 LYS B O 1
ATOM 1525 N N . LYS B 1 13 ? 21.141 10.68 -9.195 1 30.89 13 LYS B N 1
ATOM 1526 C CA . LYS B 1 13 ? 22.578 10.898 -9.312 1 30.89 13 LYS B CA 1
ATOM 1527 C C . LYS B 1 13 ? 23.344 9.578 -9.266 1 30.89 13 LYS B C 1
ATOM 1529 O O . LYS B 1 13 ? 22.953 8.664 -8.531 1 30.89 13 LYS B O 1
ATOM 1534 N N . ASP B 1 14 ? 24.25 9.188 -10.055 1 36 14 ASP B N 1
ATOM 1535 C CA . ASP B 1 14 ? 25.125 8.062 -10.367 1 36 14 ASP B CA 1
ATOM 1536 C C . ASP B 1 14 ? 25.578 7.355 -9.094 1 36 14 ASP B C 1
ATOM 1538 O O . ASP B 1 14 ? 25.656 6.129 -9.055 1 36 14 ASP B O 1
ATOM 1542 N N . ASP B 1 15 ? 26.359 7.973 -8.117 1 35.84 15 ASP B N 1
ATOM 1543 C CA . ASP B 1 15 ? 27.188 7.473 -7.027 1 35.84 15 ASP B CA 1
ATOM 1544 C C . ASP B 1 15 ? 26.359 7.258 -5.758 1 35.84 15 ASP B C 1
ATOM 1546 O O . ASP B 1 15 ? 26.922 6.984 -4.691 1 35.84 15 ASP B O 1
ATOM 1550 N N . GLU B 1 16 ? 25.156 7.762 -5.574 1 38.62 16 GLU B N 1
ATOM 1551 C CA . GLU B 1 16 ? 24.547 7.867 -4.254 1 38.62 16 GLU B CA 1
ATOM 1552 C C . GLU B 1 16 ? 23.766 6.605 -3.9 1 38.62 16 GLU B C 1
ATOM 1554 O O . GLU B 1 16 ? 23.25 5.914 -4.789 1 38.62 16 GLU B O 1
ATOM 1559 N N . GLU B 1 17 ? 23.922 5.957 -2.674 1 40.69 17 GLU B N 1
ATOM 1560 C CA . GLU B 1 17 ? 23.203 4.949 -1.896 1 40.69 17 GLU B CA 1
ATOM 1561 C C . GLU B 1 17 ? 21.703 4.98 -2.191 1 40.69 17 GLU B C 1
ATOM 1563 O O . GLU B 1 17 ? 21.141 6.043 -2.463 1 40.69 17 GLU B O 1
ATOM 1568 N N . PRO B 1 18 ? 21.203 3.908 -2.701 1 46.41 18 PRO B N 1
ATOM 1569 C CA . PRO B 1 18 ? 19.766 3.918 -2.975 1 46.41 18 PRO B CA 1
ATOM 1570 C C . PRO B 1 18 ? 18.984 4.777 -1.984 1 46.41 18 PRO B C 1
ATOM 1572 O O . PRO B 1 18 ? 19.234 4.715 -0.777 1 46.41 18 PRO B O 1
ATOM 1575 N N . VAL B 1 19 ? 18.562 5.832 -2.252 1 56.62 19 VAL B N 1
ATOM 1576 C CA . VAL B 1 19 ? 17.891 6.766 -1.359 1 56.62 19 VAL B CA 1
ATOM 1577 C C . VAL B 1 19 ? 16.609 6.129 -0.821 1 56.62 19 VAL B C 1
ATOM 1579 O O . VAL B 1 19 ? 15.734 5.727 -1.593 1 56.62 19 VAL B O 1
ATOM 1582 N N . GLU B 1 20 ? 16.625 5.332 0.417 1 80.25 20 GLU B N 1
ATOM 1583 C CA . GLU B 1 20 ? 15.453 4.895 1.174 1 80.25 20 GLU B CA 1
ATOM 1584 C C . GLU B 1 20 ? 14.406 6.004 1.259 1 80.25 20 GLU B C 1
ATOM 1586 O O . GLU B 1 20 ? 14.734 7.152 1.556 1 80.25 20 GLU B O 1
ATOM 1591 N N . VAL B 1 21 ? 13.211 5.645 0.71 1 90.12 21 VAL B N 1
ATOM 1592 C CA . VAL B 1 21 ? 12.117 6.598 0.786 1 90.12 21 VAL B CA 1
ATOM 1593 C C . VAL B 1 21 ? 11.547 6.625 2.203 1 90.12 21 VAL B C 1
ATOM 1595 O O . VAL B 1 21 ? 11.07 5.605 2.705 1 90.12 21 VAL B O 1
ATOM 1598 N N . LYS B 1 22 ? 11.758 7.691 2.863 1 94 22 LYS B N 1
ATOM 1599 C CA . LYS B 1 22 ? 11.211 7.867 4.203 1 94 22 LYS B CA 1
ATOM 1600 C C . LYS B 1 22 ? 9.719 8.172 4.152 1 94 22 LYS B C 1
ATOM 1602 O O . LYS B 1 22 ? 9.305 9.195 3.598 1 94 22 LYS B O 1
ATOM 1607 N N . THR B 1 23 ? 8.914 7.277 4.801 1 95.12 23 THR B N 1
ATOM 1608 C CA . THR B 1 23 ? 7.473 7.301 4.562 1 95.12 23 THR B CA 1
ATOM 1609 C C . THR B 1 23 ? 6.703 7.148 5.875 1 95.12 23 THR B C 1
ATOM 1611 O O . THR B 1 23 ? 6.43 6.031 6.316 1 95.12 23 THR B O 1
ATOM 1614 N N . PRO B 1 24 ? 6.293 8.258 6.473 1 96.06 24 PRO B N 1
ATOM 1615 C CA . PRO B 1 24 ? 5.34 8.125 7.578 1 96.06 24 PRO B CA 1
ATOM 1616 C C . PRO B 1 24 ? 3.918 7.844 7.098 1 96.06 24 PRO B C 1
ATOM 1618 O O . PRO B 1 24 ? 3.506 8.336 6.047 1 96.06 24 PRO B O 1
ATOM 1621 N N . GLU B 1 25 ? 3.219 6.992 7.848 1 96.12 25 GLU B N 1
ATOM 1622 C CA . GLU B 1 25 ? 1.788 6.793 7.641 1 96.12 25 GLU B CA 1
ATOM 1623 C C . GLU B 1 25 ? 0.972 7.469 8.734 1 96.12 25 GLU B C 1
ATOM 1625 O O . GLU B 1 25 ? 1.188 7.215 9.922 1 96.12 25 GLU B O 1
ATOM 1630 N N . LEU B 1 26 ? 0.045 8.328 8.328 1 95.31 26 LEU B N 1
ATOM 1631 C CA . LEU B 1 26 ? -0.868 8.977 9.266 1 95.31 26 LEU B CA 1
ATOM 1632 C C . LEU B 1 26 ? -2.123 8.133 9.477 1 95.31 26 LEU B C 1
ATOM 1634 O O . LEU B 1 26 ? -2.758 7.711 8.5 1 95.31 26 LEU B O 1
ATOM 1638 N N . GLY B 1 27 ? -2.479 7.93 10.75 1 91.75 27 GLY B N 1
ATOM 1639 C CA . GLY B 1 27 ? -3.609 7.055 11.016 1 91.75 27 GLY B CA 1
ATOM 1640 C C . GLY B 1 27 ? -3.396 5.637 10.523 1 91.75 27 GLY B C 1
ATOM 1641 O O . GLY B 1 27 ? -4.184 5.129 9.719 1 91.75 27 GLY B O 1
ATOM 1642 N N . ALA B 1 28 ? -2.451 5.055 11.039 1 90.25 28 ALA B N 1
ATOM 1643 C CA . ALA B 1 28 ? -1.999 3.771 10.508 1 90.25 28 ALA B CA 1
ATOM 1644 C C . ALA B 1 28 ? -3.07 2.697 10.68 1 90.25 28 ALA B C 1
ATOM 1646 O O . ALA B 1 28 ? -3.154 1.763 9.883 1 90.25 28 ALA B O 1
ATOM 1647 N N . GLY B 1 29 ? -3.938 2.791 11.672 1 82.12 29 GLY B N 1
ATOM 1648 C CA . GLY B 1 29 ? -4.977 1.79 11.852 1 82.12 29 GLY B CA 1
ATOM 1649 C C . GLY B 1 29 ? -4.445 0.368 11.82 1 82.12 29 GLY B C 1
ATOM 1650 O O . GLY B 1 29 ? -3.691 -0.037 12.711 1 82.12 29 GLY B O 1
ATOM 1651 N N . THR B 1 30 ? -4.793 -0.355 10.742 1 74.88 30 THR B N 1
ATOM 1652 C CA . THR B 1 30 ? -4.324 -1.727 10.578 1 74.88 30 THR B CA 1
ATOM 1653 C C . THR B 1 30 ? -2.854 -1.748 10.164 1 74.88 30 THR B C 1
ATOM 1655 O O . THR B 1 30 ? -2.199 -2.791 10.234 1 74.88 30 THR B O 1
ATOM 1658 N N . SER B 1 31 ? -2.27 -0.718 9.773 1 85.94 31 SER B N 1
ATOM 1659 C CA . SER B 1 31 ? -0.875 -0.524 9.391 1 85.94 31 SER B CA 1
ATOM 1660 C C . SER B 1 31 ? -0.557 -1.232 8.078 1 85.94 31 SER B C 1
ATOM 1662 O O . SER B 1 31 ? 0.605 -1.308 7.676 1 85.94 31 SER B O 1
ATOM 1664 N N . LEU B 1 32 ? -1.614 -1.612 7.348 1 82.88 32 LEU B N 1
ATOM 1665 C CA . LEU B 1 32 ? -1.401 -2.424 6.152 1 82.88 32 LEU B CA 1
ATOM 1666 C C . LEU B 1 32 ? -0.641 -1.638 5.09 1 82.88 32 LEU B C 1
ATOM 1668 O O . LEU B 1 32 ? 0.354 -2.123 4.547 1 82.88 32 LEU B O 1
ATOM 1672 N N . PRO B 1 33 ? -1.048 -0.413 4.738 1 88 33 PRO B N 1
ATOM 1673 C CA . PRO B 1 33 ? -0.297 0.324 3.719 1 88 33 PRO B CA 1
ATOM 1674 C C . PRO B 1 33 ? 1.163 0.544 4.105 1 88 33 PRO B C 1
ATOM 1676 O O . PRO B 1 33 ? 2.057 0.392 3.271 1 88 33 PRO B O 1
ATOM 1679 N N . GLY B 1 34 ? 1.38 0.875 5.363 1 90.56 34 GLY B N 1
ATOM 1680 C CA . GLY B 1 34 ? 2.74 1.077 5.836 1 90.56 34 GLY B CA 1
ATOM 1681 C C . GLY B 1 34 ? 3.574 -0.19 5.812 1 90.56 34 GLY B C 1
ATOM 1682 O O . GLY B 1 34 ? 4.738 -0.167 5.406 1 90.56 34 GLY B O 1
ATOM 1683 N N . ILE B 1 35 ? 3.006 -1.234 6.277 1 87.44 35 ILE B N 1
ATOM 1684 C CA . ILE B 1 35 ? 3.697 -2.52 6.277 1 87.44 35 ILE B CA 1
ATOM 1685 C C . ILE B 1 35 ? 4.047 -2.918 4.848 1 87.44 35 ILE B C 1
ATOM 1687 O O . ILE B 1 35 ? 5.164 -3.359 4.574 1 87.44 35 ILE B O 1
ATOM 1691 N N . LEU B 1 36 ? 3.105 -2.779 3.957 1 86.31 36 LEU B N 1
ATOM 1692 C CA . LEU B 1 36 ? 3.361 -3.084 2.553 1 86.31 36 LEU B CA 1
ATOM 1693 C C . LEU B 1 36 ? 4.488 -2.215 2.004 1 86.31 36 LEU B C 1
ATOM 1695 O O . LEU B 1 36 ? 5.367 -2.707 1.292 1 86.31 36 LEU B O 1
ATOM 1699 N N . ALA B 1 37 ? 4.473 -0.942 2.273 1 90.88 37 ALA B N 1
ATOM 1700 C CA . ALA B 1 37 ? 5.523 -0.028 1.833 1 90.88 37 ALA B CA 1
ATOM 1701 C C . ALA B 1 37 ? 6.887 -0.454 2.377 1 90.88 37 ALA B C 1
ATOM 1703 O O . ALA B 1 37 ? 7.887 -0.421 1.656 1 90.88 37 ALA B O 1
ATOM 1704 N N . ALA B 1 38 ? 6.895 -0.847 3.621 1 91.19 38 ALA B N 1
ATOM 1705 C CA . ALA B 1 38 ? 8.141 -1.3 4.234 1 91.19 38 ALA B CA 1
ATOM 1706 C C . ALA B 1 38 ? 8.68 -2.545 3.535 1 91.19 38 ALA B C 1
ATOM 1708 O O . ALA B 1 38 ? 9.875 -2.645 3.266 1 91.19 38 ALA B O 1
ATOM 1709 N N . LYS B 1 39 ? 7.797 -3.432 3.24 1 86.19 39 LYS B N 1
ATOM 1710 C CA . LYS B 1 39 ? 8.188 -4.656 2.553 1 86.19 39 LYS B CA 1
ATOM 1711 C C . LYS B 1 39 ? 8.719 -4.355 1.152 1 86.19 39 LYS B C 1
ATOM 1713 O O . LYS B 1 39 ? 9.492 -5.133 0.595 1 86.19 39 LYS B O 1
ATOM 1718 N N . CYS B 1 40 ? 8.281 -3.242 0.673 1 87.12 40 CYS B N 1
ATOM 1719 C CA . CYS B 1 40 ? 8.727 -2.838 -0.655 1 87.12 40 CYS B CA 1
ATOM 1720 C C . CYS B 1 40 ? 9.961 -1.955 -0.57 1 87.12 40 CYS B C 1
ATOM 1722 O O . CYS B 1 40 ? 10.398 -1.394 -1.575 1 87.12 40 CYS B O 1
ATOM 1724 N N . GLY B 1 41 ? 10.484 -1.723 0.623 1 86.44 41 GLY B N 1
ATOM 1725 C CA . GLY B 1 41 ? 11.805 -1.112 0.721 1 86.44 41 GLY B CA 1
ATOM 1726 C C . GLY B 1 41 ? 11.773 0.276 1.331 1 86.44 41 GLY B C 1
ATOM 1727 O O . GLY B 1 41 ? 12.82 0.888 1.547 1 86.44 41 GLY B O 1
ATOM 1728 N N . ALA B 1 42 ? 10.641 0.779 1.622 1 91.75 42 ALA B N 1
ATOM 1729 C CA . ALA B 1 42 ? 10.547 2.102 2.234 1 91.75 42 ALA B CA 1
ATOM 1730 C C . ALA B 1 42 ? 10.922 2.051 3.713 1 91.75 42 ALA B C 1
ATOM 1732 O O . ALA B 1 42 ? 10.805 1.003 4.352 1 91.75 42 ALA B O 1
ATOM 1733 N N . THR B 1 43 ? 11.461 3.162 4.18 1 92.88 43 THR B N 1
ATOM 1734 C CA . THR B 1 43 ? 11.586 3.363 5.621 1 92.88 43 THR B CA 1
ATOM 1735 C C . THR B 1 43 ? 10.32 3.988 6.195 1 92.88 43 THR B C 1
ATOM 1737 O O . THR B 1 43 ? 10.078 5.188 6.023 1 92.88 43 THR B O 1
ATOM 1740 N N . VAL B 1 44 ? 9.586 3.189 6.949 1 94.75 44 VAL B N 1
ATOM 1741 C CA . VAL B 1 44 ? 8.234 3.598 7.32 1 94.75 44 VAL B CA 1
ATOM 1742 C C . VAL B 1 44 ? 8.195 3.943 8.805 1 94.75 44 VAL B C 1
ATOM 1744 O O . VAL B 1 44 ? 8.844 3.287 9.625 1 94.75 44 VAL B O 1
ATOM 1747 N N . THR B 1 45 ? 7.504 4.973 9.133 1 95.88 45 THR B N 1
ATOM 1748 C CA . THR B 1 45 ? 7.047 5.273 10.484 1 95.88 45 THR B CA 1
ATOM 1749 C C . THR B 1 45 ? 5.523 5.219 10.562 1 95.88 45 THR B C 1
ATOM 1751 O O . THR B 1 45 ? 4.832 5.906 9.812 1 95.88 45 THR B O 1
ATOM 1754 N N . LEU B 1 46 ? 5.062 4.352 11.453 1 95.06 46 LEU B N 1
ATOM 1755 C CA . LEU B 1 46 ? 3.621 4.277 11.656 1 95.06 46 LEU B CA 1
ATOM 1756 C C . LEU B 1 46 ? 3.182 5.227 12.766 1 95.06 46 LEU B C 1
ATOM 1758 O O . LEU B 1 46 ? 3.834 5.316 13.812 1 95.06 46 LEU B O 1
ATOM 1762 N N . THR B 1 47 ? 2.061 5.961 12.453 1 95 47 THR B N 1
ATOM 1763 C CA . THR B 1 47 ? 1.56 6.855 13.492 1 95 47 THR B CA 1
ATOM 1764 C C . THR B 1 47 ? 0.06 6.66 13.695 1 95 47 THR B C 1
ATOM 1766 O O . THR B 1 47 ? -0.66 6.32 12.758 1 95 47 THR B O 1
ATOM 1769 N N . ASP B 1 48 ? -0.315 6.832 14.914 1 93.19 48 ASP B N 1
ATOM 1770 C CA . ASP B 1 48 ? -1.717 6.922 15.312 1 93.19 48 ASP B CA 1
ATOM 1771 C C . ASP B 1 48 ? -1.883 7.816 16.547 1 93.19 48 ASP B C 1
ATOM 1773 O O . ASP B 1 48 ? -0.896 8.281 17.125 1 93.19 48 ASP B O 1
ATOM 1777 N N . SER B 1 49 ? -3.176 8.078 16.859 1 93.94 49 SER B N 1
ATOM 1778 C CA . SER B 1 49 ? -3.471 9.016 17.938 1 93.94 49 SER B CA 1
ATOM 1779 C C . SER B 1 49 ? -2.803 8.602 19.25 1 93.94 49 SER B C 1
ATOM 1781 O O . SER B 1 49 ? -2.852 7.43 19.625 1 93.94 49 SER B O 1
ATOM 1783 N N . CYS B 1 50 ? -2.203 9.594 19.969 1 93.25 50 CYS B N 1
ATOM 1784 C CA . CYS B 1 50 ? -1.609 9.344 21.281 1 93.25 50 CYS B CA 1
ATOM 1785 C C . CYS B 1 50 ? -2.676 8.961 22.297 1 93.25 50 CYS B C 1
ATOM 1787 O O . CYS B 1 50 ? -2.367 8.367 23.344 1 93.25 50 CYS B O 1
ATOM 1789 N N . HIS B 1 51 ? -3.898 9.242 21.922 1 92.56 51 HIS B N 1
ATOM 1790 C CA . HIS B 1 51 ? -4.996 8.992 22.844 1 92.56 51 HIS B CA 1
ATOM 1791 C C . HIS B 1 51 ? -5.602 7.613 22.641 1 92.56 51 HIS B C 1
ATOM 1793 O O . HIS B 1 51 ? -6.547 7.23 23.328 1 92.56 51 HIS B O 1
ATOM 1799 N N . LEU B 1 52 ? -5.07 6.93 21.75 1 89.5 52 LEU B N 1
ATOM 1800 C CA . LEU B 1 52 ? -5.531 5.57 21.484 1 89.5 52 LEU B CA 1
ATOM 1801 C C . LEU B 1 52 ? -4.387 4.574 21.625 1 89.5 52 LEU B C 1
ATOM 1803 O O . LEU B 1 52 ? -3.955 3.977 20.641 1 89.5 52 LEU B O 1
ATOM 1807 N N . PRO B 1 53 ? -3.994 4.297 22.812 1 90.25 53 PRO B N 1
ATOM 1808 C CA . PRO B 1 53 ? -2.84 3.422 23.031 1 90.25 53 PRO B CA 1
ATOM 1809 C C . PRO B 1 53 ? -3.033 2.031 22.438 1 90.25 53 PRO B C 1
ATOM 1811 O O . PRO B 1 53 ? -2.064 1.399 22 1 90.25 53 PRO B O 1
ATOM 1814 N N . ARG B 1 54 ? -4.258 1.611 22.391 1 87 54 ARG B N 1
ATOM 1815 C CA . ARG B 1 54 ? -4.52 0.291 21.828 1 87 54 ARG B CA 1
ATOM 1816 C C . ARG B 1 54 ? -4.164 0.245 20.344 1 87 54 ARG B C 1
ATOM 1818 O O . ARG B 1 54 ? -3.66 -0.768 19.859 1 87 54 ARG B O 1
ATOM 1825 N N . CYS B 1 55 ? -4.473 1.285 19.641 1 86.94 55 CYS B N 1
ATOM 1826 C CA . CYS B 1 55 ? -4.121 1.362 18.219 1 86.94 55 CYS B CA 1
ATOM 1827 C C . CYS B 1 55 ? -2.609 1.334 18.031 1 86.94 55 CYS B C 1
ATOM 1829 O O . CYS B 1 55 ? -2.104 0.658 17.141 1 86.94 55 CYS B O 1
ATOM 1831 N N . LEU B 1 56 ? -1.903 2.025 18.859 1 91.31 56 LEU B N 1
ATOM 1832 C CA . LEU B 1 56 ? -0.446 2.045 18.797 1 91.31 56 LEU B CA 1
ATOM 1833 C C . LEU B 1 56 ? 0.133 0.673 19.125 1 91.31 56 LEU B C 1
ATOM 1835 O O . LEU B 1 56 ? 1.051 0.204 18.438 1 91.31 56 LEU B O 1
ATOM 1839 N N . ASP B 1 57 ? -0.43 0.067 20.078 1 90.75 57 ASP B N 1
ATOM 1840 C CA . ASP B 1 57 ? 0.003 -1.278 20.453 1 90.75 57 ASP B CA 1
ATOM 1841 C C . ASP B 1 57 ? -0.237 -2.262 19.297 1 90.75 57 ASP B C 1
ATOM 1843 O O . ASP B 1 57 ? 0.597 -3.131 19.047 1 90.75 57 ASP B O 1
ATOM 1847 N N . ASN B 1 58 ? -1.359 -2.061 18.719 1 85.62 58 ASN B N 1
ATOM 1848 C CA . ASN B 1 58 ? -1.674 -2.912 17.578 1 85.62 58 ASN B CA 1
ATOM 1849 C C . ASN B 1 58 ? -0.668 -2.727 16.438 1 85.62 58 ASN B C 1
ATOM 1851 O O . ASN B 1 58 ? -0.262 -3.697 15.805 1 85.62 58 ASN B O 1
ATOM 1855 N N . CYS B 1 59 ? -0.276 -1.51 16.156 1 90.19 59 CYS B N 1
ATOM 1856 C CA . CYS B 1 59 ? 0.738 -1.237 15.148 1 90.19 59 CYS B CA 1
ATOM 1857 C C . CYS B 1 59 ? 2.051 -1.934 15.484 1 90.19 59 CYS B C 1
ATOM 1859 O O . CYS B 1 59 ? 2.66 -2.57 14.625 1 90.19 59 CYS B O 1
ATOM 1861 N N . ARG B 1 60 ? 2.43 -1.853 16.734 1 91.56 60 ARG B N 1
ATOM 1862 C CA . ARG B 1 60 ? 3.674 -2.475 17.188 1 91.56 60 ARG B CA 1
ATOM 1863 C C . ARG B 1 60 ? 3.609 -3.992 17.031 1 91.56 60 ARG B C 1
ATOM 1865 O O . ARG B 1 60 ? 4.562 -4.617 16.578 1 91.56 60 ARG B O 1
ATOM 1872 N N . ARG B 1 61 ? 2.51 -4.5 17.438 1 87.12 61 ARG B N 1
ATOM 1873 C CA . ARG B 1 61 ? 2.326 -5.945 17.312 1 87.12 61 ARG B CA 1
ATOM 1874 C C . ARG B 1 61 ? 2.369 -6.387 15.852 1 87.12 61 ARG B C 1
ATOM 1876 O O . ARG B 1 61 ? 2.979 -7.406 15.523 1 87.12 61 ARG B O 1
ATOM 1883 N N . SER B 1 62 ? 1.698 -5.582 15.039 1 84.12 62 SER B N 1
ATOM 1884 C CA . SER B 1 62 ? 1.716 -5.879 13.609 1 84.12 62 SER B CA 1
ATOM 1885 C C . SER B 1 62 ? 3.139 -5.879 13.062 1 84.12 62 SER B C 1
ATOM 1887 O O . SER B 1 62 ? 3.508 -6.758 12.281 1 84.12 62 SER B O 1
ATOM 1889 N N . CYS B 1 63 ? 3.926 -4.938 13.453 1 88.25 63 CYS B N 1
ATOM 1890 C CA . CYS B 1 63 ? 5.32 -4.867 13.031 1 88.25 63 CYS B CA 1
ATOM 1891 C C . CYS B 1 63 ? 6.102 -6.078 13.531 1 88.25 63 CYS B C 1
ATOM 1893 O O . CYS B 1 63 ? 6.859 -6.688 12.773 1 88.25 63 CYS B O 1
ATOM 1895 N N . GLU B 1 64 ? 5.867 -6.426 14.766 1 87.5 64 GLU B N 1
ATOM 1896 C CA . GLU B 1 64 ? 6.578 -7.547 15.375 1 87.5 64 GLU B CA 1
ATOM 1897 C C . GLU B 1 64 ? 6.254 -8.859 14.664 1 87.5 64 GLU B C 1
ATOM 1899 O O . GLU B 1 64 ? 7.156 -9.617 14.305 1 87.5 64 GLU B O 1
ATOM 1904 N N . VAL B 1 65 ? 5.035 -9.086 14.477 1 79.75 65 VAL B N 1
ATOM 1905 C CA . VAL B 1 65 ? 4.574 -10.328 13.867 1 79.75 65 VAL B CA 1
ATOM 1906 C C . VAL B 1 65 ? 5.094 -10.422 12.438 1 79.75 65 VAL B C 1
ATOM 1908 O O . VAL B 1 65 ? 5.312 -11.523 11.922 1 79.75 65 VAL B O 1
ATOM 1911 N N . ASN B 1 66 ? 5.387 -9.266 11.828 1 79.25 66 ASN B N 1
ATOM 1912 C CA . ASN B 1 66 ? 5.879 -9.242 10.453 1 79.25 66 ASN B CA 1
ATOM 1913 C C . ASN B 1 66 ? 7.402 -9.125 10.406 1 79.25 66 ASN B C 1
ATOM 1915 O O . ASN B 1 66 ? 7.973 -8.828 9.352 1 79.25 66 ASN B O 1
ATOM 1919 N N . ASN B 1 67 ? 8.008 -9.305 11.492 1 83.44 67 ASN B N 1
ATOM 1920 C CA . ASN B 1 67 ? 9.461 -9.227 11.602 1 83.44 67 ASN B CA 1
ATOM 1921 C C . ASN B 1 67 ? 9.992 -7.875 11.141 1 83.44 67 ASN B C 1
ATOM 1923 O O . ASN B 1 67 ? 10.984 -7.809 10.414 1 83.44 67 ASN B O 1
ATOM 1927 N N . MET B 1 68 ? 9.227 -6.867 11.461 1 87.44 68 MET B N 1
ATOM 1928 C CA . MET B 1 68 ? 9.578 -5.492 11.125 1 87.44 68 MET B CA 1
ATOM 1929 C C . MET B 1 68 ? 9.68 -4.633 12.383 1 87.44 68 MET B C 1
ATOM 1931 O O . MET B 1 68 ? 9.109 -3.545 12.445 1 87.44 68 MET B O 1
ATOM 1935 N N . SER B 1 69 ? 10.328 -5.137 13.32 1 86.5 69 SER B N 1
ATOM 1936 C CA . SER B 1 69 ? 10.422 -4.449 14.602 1 86.5 69 SER B CA 1
ATOM 1937 C C . SER B 1 69 ? 11.18 -3.131 14.469 1 86.5 69 SER B C 1
ATOM 1939 O O . SER B 1 69 ? 11.125 -2.289 15.367 1 86.5 69 SER B O 1
ATOM 1941 N N . GLU B 1 70 ? 11.805 -2.992 13.367 1 88.44 70 GLU B N 1
ATOM 1942 C CA . GLU B 1 70 ? 12.578 -1.771 13.164 1 88.44 70 GLU B CA 1
ATOM 1943 C C . GLU B 1 70 ? 11.68 -0.608 12.758 1 88.44 70 GLU B C 1
ATOM 1945 O O . GLU B 1 70 ? 12.094 0.552 12.805 1 88.44 70 GLU B O 1
ATOM 1950 N N . VAL B 1 71 ? 10.469 -0.953 12.367 1 92.88 71 VAL B N 1
ATOM 1951 C CA . VAL B 1 71 ? 9.523 0.104 12.008 1 92.88 71 VAL B CA 1
ATOM 1952 C C . VAL B 1 71 ? 9.148 0.905 13.25 1 92.88 71 VAL B C 1
ATOM 1954 O O . VAL B 1 71 ? 8.758 0.332 14.273 1 92.88 71 VAL B O 1
ATOM 1957 N N . LYS B 1 72 ? 9.25 2.172 13.156 1 94.25 72 LYS B N 1
ATOM 1958 C CA . LYS B 1 72 ? 8.906 3.049 14.273 1 94.25 72 LYS B CA 1
ATOM 1959 C C . LYS B 1 72 ? 7.395 3.258 14.352 1 94.25 72 LYS B C 1
ATOM 1961 O O . LYS B 1 72 ? 6.727 3.412 13.328 1 94.25 72 LYS B O 1
ATOM 1966 N N . VAL B 1 73 ? 6.93 3.213 15.57 1 94.94 73 VAL B N 1
ATOM 1967 C CA . VAL B 1 73 ? 5.535 3.529 15.859 1 94.94 73 VAL B CA 1
ATOM 1968 C C . VAL B 1 73 ? 5.465 4.727 16.812 1 94.94 73 VAL B C 1
ATOM 1970 O O . VAL B 1 73 ? 6.023 4.688 17.906 1 94.94 73 VAL B O 1
ATOM 1973 N N . LEU B 1 74 ? 4.77 5.793 16.375 1 95.19 74 LEU B N 1
ATOM 1974 C CA . LEU B 1 74 ? 4.734 7.031 17.141 1 95.19 74 LEU B CA 1
ATOM 1975 C C . LEU B 1 74 ? 3.301 7.496 17.375 1 95.19 74 LEU B C 1
ATOM 1977 O O . LEU B 1 74 ? 2.451 7.348 16.484 1 95.19 74 LEU B O 1
ATOM 1981 N N . GLY B 1 75 ? 3.092 8.055 18.516 1 94.56 75 GLY B N 1
ATOM 1982 C CA . GLY B 1 75 ? 1.821 8.711 18.781 1 94.56 75 GLY B CA 1
ATOM 1983 C C . GLY B 1 75 ? 1.734 10.102 18.156 1 94.56 75 GLY B C 1
ATOM 1984 O O . GLY B 1 75 ? 2.424 11.023 18.594 1 94.56 75 GLY B O 1
ATOM 1985 N N . VAL B 1 76 ? 0.892 10.258 17.125 1 95.12 76 VAL B N 1
ATOM 1986 C CA . VAL B 1 76 ? 0.628 11.547 16.484 1 95.12 76 VAL B CA 1
ATOM 1987 C C . VAL B 1 76 ? -0.876 11.797 16.438 1 95.12 76 VAL B C 1
ATOM 1989 O O . VAL B 1 76 ? -1.603 11.109 15.719 1 95.12 76 VAL B O 1
ATOM 1992 N N . THR B 1 77 ? -1.252 12.703 17.234 1 95.94 77 THR B N 1
ATOM 1993 C CA . THR B 1 77 ? -2.646 13.125 17.203 1 95.94 77 THR B CA 1
ATOM 1994 C C . THR B 1 77 ? -2.85 14.227 16.172 1 95.94 77 THR B C 1
ATOM 1996 O O . THR B 1 77 ? -2.174 15.258 16.203 1 95.94 77 THR B O 1
ATOM 1999 N N . TRP B 1 78 ? -3.811 13.984 15.266 1 96.62 78 TRP B N 1
ATOM 2000 C CA . TRP B 1 78 ? -4.047 14.969 14.211 1 96.62 78 TRP B CA 1
ATOM 2001 C C . TRP B 1 78 ? -4.379 16.328 14.805 1 96.62 78 TRP B C 1
ATOM 2003 O O . TRP B 1 78 ? -5.164 16.422 15.75 1 96.62 78 TRP B O 1
ATOM 2013 N N . GLY B 1 79 ? -3.846 17.359 14.234 1 97 79 GLY B N 1
ATOM 2014 C CA . GLY B 1 79 ? -4.129 18.719 14.664 1 97 79 GLY B CA 1
ATOM 2015 C C . GLY B 1 79 ? -3.303 19.156 15.852 1 97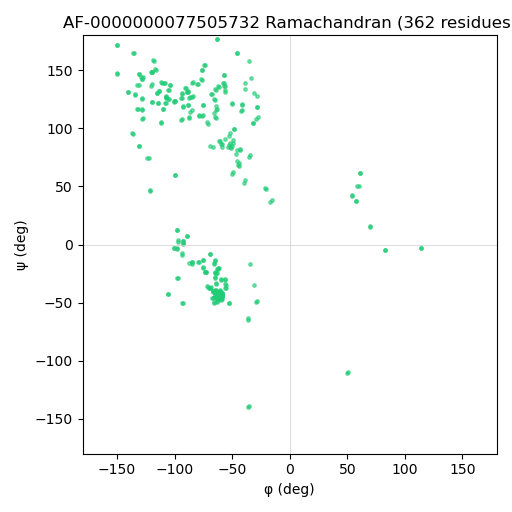 79 GLY B C 1
ATOM 2016 O O . GLY B 1 79 ? -3.395 20.312 16.297 1 97 79 GLY B O 1
ATOM 2017 N N . GLN B 1 80 ? -2.582 18.25 16.328 1 96 80 GLN B N 1
ATOM 2018 C CA . GLN B 1 80 ? -1.708 18.562 17.453 1 96 80 GLN B CA 1
ATOM 2019 C C . GLN B 1 80 ? -0.245 18.312 17.094 1 96 80 GLN B C 1
ATOM 2021 O O . GLN B 1 80 ? 0.077 17.328 16.438 1 96 80 GLN B O 1
ATOM 2026 N N . VAL B 1 81 ? 0.603 19.203 17.5 1 92.5 81 VAL B N 1
ATOM 2027 C CA . VAL B 1 81 ? 2.037 19.016 17.328 1 92.5 81 VAL B CA 1
ATOM 2028 C C . VAL B 1 81 ? 2.646 18.406 18.578 1 92.5 81 VAL B C 1
ATOM 2030 O O . VAL B 1 81 ? 2.391 18.875 19.688 1 92.5 81 VAL B O 1
ATOM 2033 N N . SER B 1 82 ? 3.314 17.359 18.391 1 89.12 82 SER B N 1
ATOM 2034 C CA . SER B 1 82 ? 3.947 16.672 19.516 1 89.12 82 SER B CA 1
ATOM 2035 C C . SER B 1 82 ? 5.465 16.625 19.344 1 89.12 82 SER B C 1
ATOM 2037 O O . SER B 1 82 ? 5.977 16.781 18.234 1 89.12 82 SER B O 1
ATOM 2039 N N . PRO B 1 83 ? 6.168 16.438 20.5 1 88.06 83 PRO B N 1
ATOM 2040 C CA . PRO B 1 83 ? 7.621 16.297 20.406 1 88.06 83 PRO B CA 1
ATOM 2041 C C . PRO B 1 83 ? 8.047 15.164 19.469 1 88.06 83 PRO B C 1
ATOM 2043 O O . PRO B 1 83 ? 9.047 15.281 18.766 1 88.06 83 PRO B O 1
ATOM 2046 N N . ALA B 1 84 ? 7.273 14.156 19.453 1 85.88 84 ALA B N 1
ATOM 2047 C CA . ALA B 1 84 ? 7.582 13.031 18.578 1 85.88 84 ALA B CA 1
ATOM 2048 C C . ALA B 1 84 ? 7.605 13.469 17.109 1 85.88 84 ALA B C 1
ATOM 2050 O O . ALA B 1 84 ? 8.438 13 16.328 1 85.88 84 ALA B O 1
ATOM 2051 N N . MET B 1 85 ? 6.738 14.25 16.75 1 89.88 85 MET B N 1
ATOM 2052 C CA . MET B 1 85 ? 6.664 14.758 15.383 1 89.88 85 MET B CA 1
ATOM 2053 C C . MET B 1 85 ? 7.891 15.609 15.047 1 89.88 85 MET B C 1
ATOM 2055 O O . MET B 1 85 ? 8.383 15.578 13.922 1 89.88 85 MET B O 1
ATOM 2059 N N . LEU B 1 86 ? 8.367 16.281 16.078 1 88.25 86 LEU B N 1
ATOM 2060 C CA . LEU B 1 86 ? 9.492 17.188 15.883 1 88.25 86 LEU B CA 1
ATOM 2061 C C . LEU B 1 86 ? 10.781 16.406 15.656 1 88.25 86 LEU B C 1
ATOM 2063 O O . LEU B 1 86 ? 11.711 16.906 15.008 1 88.25 86 LEU B O 1
ATOM 2067 N N . THR B 1 87 ? 10.789 15.203 16.125 1 86.38 87 THR B N 1
ATOM 2068 C CA . THR B 1 87 ? 12.016 14.414 16.062 1 86.38 87 THR B CA 1
ATOM 2069 C C . THR B 1 87 ? 12.039 13.547 14.812 1 86.38 87 THR B C 1
ATOM 2071 O O . THR B 1 87 ? 13.055 12.922 14.5 1 86.38 87 THR B O 1
ATOM 2074 N N . LEU B 1 88 ? 10.992 13.508 14.117 1 89.19 88 LEU B N 1
ATOM 2075 C CA . LEU B 1 88 ? 10.969 12.703 12.891 1 89.19 88 LEU B CA 1
ATOM 2076 C C . LEU B 1 88 ? 11.953 13.258 11.867 1 89.19 88 LEU B C 1
ATOM 2078 O O . LEU B 1 88 ? 12.055 14.469 11.688 1 89.19 88 LEU B O 1
ATOM 2082 N N . PRO B 1 89 ? 12.688 12.344 11.32 1 87.88 89 PRO B N 1
ATOM 2083 C CA . PRO B 1 89 ? 13.547 12.812 10.227 1 87.88 89 PRO B CA 1
ATOM 2084 C C . PRO B 1 89 ? 12.75 13.344 9.039 1 87.88 89 PRO B C 1
ATOM 2086 O O . PRO B 1 89 ? 11.516 13.352 9.07 1 87.88 89 PRO B O 1
ATOM 2089 N N . SER B 1 90 ? 13.539 13.844 8.047 1 92.88 90 SER B N 1
ATOM 2090 C CA . SER B 1 90 ? 12.906 14.305 6.812 1 92.88 90 SER B CA 1
ATOM 2091 C C . SER B 1 90 ? 12.078 13.195 6.172 1 92.88 90 SER B C 1
ATOM 2093 O O . SER B 1 90 ? 12.414 12.016 6.297 1 92.88 90 SER B O 1
ATOM 2095 N N . VAL B 1 91 ? 11.039 13.641 5.582 1 95 91 VAL B N 1
ATOM 2096 C CA . VAL B 1 91 ? 10.141 12.664 4.969 1 95 91 VAL B CA 1
ATOM 2097 C C . VAL B 1 91 ? 10.023 12.938 3.469 1 95 91 VAL B C 1
ATOM 2099 O O . VAL B 1 91 ? 10.133 14.086 3.031 1 95 91 VAL B O 1
ATOM 2102 N N . ASP B 1 92 ? 9.836 11.867 2.744 1 94.06 92 ASP B N 1
ATOM 2103 C CA . ASP B 1 92 ? 9.703 11.961 1.293 1 94.06 92 ASP B CA 1
ATOM 2104 C C . ASP B 1 92 ? 8.25 11.766 0.861 1 94.06 92 ASP B C 1
ATOM 2106 O O . ASP B 1 92 ? 7.754 12.492 -0.003 1 94.06 92 ASP B O 1
ATOM 2110 N N . VAL B 1 93 ? 7.602 10.852 1.428 1 95.06 93 VAL B N 1
ATOM 2111 C CA . VAL B 1 93 ? 6.227 10.484 1.11 1 95.06 93 VAL B CA 1
ATOM 2112 C C . VAL B 1 93 ? 5.43 10.305 2.4 1 95.06 93 VAL B C 1
ATOM 2114 O O . VAL B 1 93 ? 5.883 9.625 3.324 1 95.06 93 VAL B O 1
ATOM 2117 N N . ILE B 1 94 ? 4.332 10.945 2.441 1 96.69 94 ILE B N 1
ATOM 2118 C CA . ILE B 1 94 ? 3.416 10.758 3.562 1 96.69 94 ILE B CA 1
ATOM 2119 C C . ILE B 1 94 ? 2.197 9.961 3.105 1 96.69 94 ILE B C 1
ATOM 2121 O O . ILE B 1 94 ? 1.544 10.32 2.121 1 96.69 94 ILE B O 1
ATOM 2125 N N . LEU B 1 95 ? 1.946 8.906 3.834 1 95.44 95 LEU B N 1
ATOM 2126 C CA . LEU B 1 95 ? 0.787 8.086 3.5 1 95.44 95 LEU B CA 1
ATOM 2127 C C . LEU B 1 95 ? -0.355 8.336 4.48 1 95.44 95 LEU B C 1
ATOM 2129 O O . LEU B 1 95 ? -0.127 8.484 5.684 1 95.44 95 LEU B O 1
ATOM 2133 N N . GLY B 1 96 ? -1.507 8.438 3.949 1 93.38 96 GLY B N 1
ATOM 2134 C CA . GLY B 1 96 ? -2.734 8.445 4.73 1 93.38 96 GLY B CA 1
ATOM 2135 C C . GLY B 1 96 ? -3.754 7.43 4.246 1 93.38 96 GLY B C 1
ATOM 2136 O O . GLY B 1 96 ? -4.164 7.461 3.086 1 93.38 96 GLY B O 1
ATOM 2137 N N . SER B 1 97 ? -4.023 6.516 5.102 1 78.5 97 SER B N 1
ATOM 2138 C CA . SER B 1 97 ? -5.031 5.539 4.703 1 78.5 97 SER B CA 1
ATOM 2139 C C . SER B 1 97 ? -6.414 5.934 5.211 1 78.5 97 SER B C 1
ATOM 2141 O O . SER B 1 97 ? -6.68 5.879 6.414 1 78.5 97 SER B O 1
ATOM 2143 N N . ASP B 1 98 ? -7.316 6.379 4.371 1 78.94 98 ASP B N 1
ATOM 2144 C CA . ASP B 1 98 ? -8.695 6.758 4.648 1 78.94 98 ASP B CA 1
ATOM 2145 C C . ASP B 1 98 ? -8.766 7.789 5.773 1 78.94 98 ASP B C 1
ATOM 2147 O O . ASP B 1 98 ? -9.578 7.66 6.695 1 78.94 98 ASP B O 1
ATOM 2151 N N . CYS B 1 99 ? -7.891 8.719 5.727 1 89.31 99 CYS B N 1
ATOM 2152 C CA . CYS B 1 99 ? -7.777 9.711 6.789 1 89.31 99 CYS B CA 1
ATOM 2153 C C . CYS B 1 99 ? -8.906 10.734 6.699 1 89.31 99 CYS B C 1
ATOM 2155 O O . CYS B 1 99 ? -9.195 11.422 7.68 1 89.31 99 CYS B O 1
ATOM 2157 N N . PHE B 1 100 ? -9.539 10.859 5.539 1 88.69 100 PHE B N 1
ATOM 2158 C CA . PHE B 1 100 ? -10.672 11.758 5.383 1 88.69 100 PHE B CA 1
ATOM 2159 C C . PHE B 1 100 ? -11.992 11 5.465 1 88.69 100 PHE B C 1
ATOM 2161 O O . PHE B 1 100 ? -12.797 11.047 4.535 1 88.69 100 PHE B O 1
ATOM 2168 N N . TYR B 1 101 ? -12.234 10.375 6.523 1 84 101 TYR B N 1
ATOM 2169 C CA . TYR B 1 101 ? -13.422 9.555 6.758 1 84 101 TYR B CA 1
ATOM 2170 C C . TYR B 1 101 ? -14.516 10.375 7.43 1 84 101 TYR B C 1
ATOM 2172 O O . TYR B 1 101 ? -15.664 10.383 6.973 1 84 101 TYR B O 1
ATOM 2180 N N . ASP B 1 102 ? -14.18 11.039 8.477 1 87.56 102 ASP B N 1
ATOM 2181 C CA . ASP B 1 102 ? -15.094 11.898 9.234 1 87.56 102 ASP B CA 1
ATOM 2182 C C . ASP B 1 102 ? -14.766 13.375 9.016 1 87.56 102 ASP B C 1
ATOM 2184 O O . ASP B 1 102 ? -13.688 13.836 9.375 1 87.56 102 ASP B O 1
ATOM 2188 N N . PRO B 1 103 ? -15.719 14.133 8.531 1 89.56 103 PRO B N 1
ATOM 2189 C CA . PRO B 1 103 ? -15.484 15.547 8.219 1 89.56 103 PRO B CA 1
ATOM 2190 C C . PRO B 1 103 ? -14.969 16.328 9.422 1 89.56 103 PRO B C 1
ATOM 2192 O O . PRO B 1 103 ? -14.227 17.297 9.258 1 89.56 103 PRO B O 1
ATOM 2195 N N . LYS B 1 104 ? -15.359 15.914 10.555 1 91.94 104 LYS B N 1
ATOM 2196 C CA . LYS B 1 104 ? -14.938 16.641 11.75 1 91.94 104 LYS B CA 1
ATOM 2197 C C . LYS B 1 104 ? -13.422 16.609 11.906 1 91.94 104 LYS B C 1
ATOM 2199 O O . LYS B 1 104 ? -12.844 17.469 12.594 1 91.94 104 LYS B O 1
ATOM 2204 N N . ASP B 1 105 ? -12.766 15.68 11.273 1 93.75 105 ASP B N 1
ATOM 2205 C CA . ASP B 1 105 ? -11.328 15.508 11.445 1 93.75 105 ASP B CA 1
ATOM 2206 C C . ASP B 1 105 ? -10.562 16.125 10.281 1 93.75 105 ASP B C 1
ATOM 2208 O O . ASP B 1 105 ? -9.328 16.203 10.305 1 93.75 105 ASP B O 1
ATOM 2212 N N . PHE B 1 106 ? -11.219 16.641 9.312 1 93.62 106 PHE B N 1
ATOM 2213 C CA . PHE B 1 106 ? -10.578 17.062 8.07 1 93.62 106 PHE B CA 1
ATOM 2214 C C . PHE B 1 106 ? -9.562 18.156 8.328 1 93.62 106 PHE B C 1
ATOM 2216 O O . PHE B 1 106 ? -8.422 18.078 7.848 1 93.62 106 PHE B O 1
ATOM 2223 N N . GLU B 1 107 ? -9.977 19.125 9.094 1 95.81 107 GLU B N 1
ATOM 2224 C CA . GLU B 1 107 ? -9.078 20.234 9.375 1 95.81 107 GLU B CA 1
ATOM 2225 C C . GLU B 1 107 ? -7.832 19.75 10.117 1 95.81 107 GLU B C 1
ATOM 2227 O O . GLU B 1 107 ? -6.715 20.156 9.797 1 95.81 107 GLU B O 1
ATOM 2232 N N . ASP B 1 108 ? -8.07 18.922 11.07 1 96.88 108 ASP B N 1
ATOM 2233 C CA . ASP B 1 108 ? -6.957 18.422 11.867 1 96.88 108 ASP B CA 1
ATOM 2234 C C . ASP B 1 108 ? -6.008 17.578 11.023 1 96.88 108 ASP B C 1
ATOM 2236 O O . ASP B 1 108 ? -4.789 17.656 11.188 1 96.88 108 ASP B O 1
ATOM 2240 N N . VAL B 1 109 ? -6.508 16.766 10.141 1 96.56 109 VAL B N 1
ATOM 2241 C CA . VAL B 1 109 ? -5.688 15.977 9.227 1 96.56 109 VAL B CA 1
ATOM 2242 C C . VAL B 1 109 ? -4.832 16.906 8.367 1 96.56 109 VAL B C 1
ATOM 2244 O O . VAL B 1 109 ? -3.613 16.734 8.289 1 96.56 109 VAL B O 1
ATOM 2247 N N . LEU B 1 110 ? -5.477 17.922 7.82 1 97.06 110 LEU B N 1
ATOM 2248 C CA . LEU B 1 110 ? -4.766 18.828 6.91 1 97.06 110 LEU B CA 1
ATOM 2249 C C . LEU B 1 110 ? -3.73 19.656 7.664 1 97.06 110 LEU B C 1
ATOM 2251 O O . LEU B 1 110 ? -2.65 19.922 7.137 1 97.06 110 LEU B O 1
ATOM 2255 N N . ALA B 1 111 ? -4.062 20.031 8.875 1 97.06 111 ALA B N 1
ATOM 2256 C CA . ALA B 1 111 ? -3.092 20.75 9.695 1 97.06 111 ALA B CA 1
ATOM 2257 C C . ALA B 1 111 ? -1.833 19.922 9.914 1 97.06 111 ALA B C 1
ATOM 2259 O O . ALA B 1 111 ? -0.715 20.438 9.812 1 97.06 111 ALA B O 1
ATOM 2260 N N . THR B 1 112 ? -2.016 18.672 10.18 1 97.19 112 THR B N 1
ATOM 2261 C CA . THR B 1 112 ? -0.902 17.766 10.398 1 97.19 112 THR B CA 1
ATOM 2262 C C . THR B 1 112 ? -0.099 17.562 9.117 1 97.19 112 THR B C 1
ATOM 2264 O O . THR B 1 112 ? 1.132 17.625 9.133 1 97.19 112 THR B O 1
ATOM 2267 N N . VAL B 1 113 ? -0.79 17.344 8.094 1 97.31 113 VAL B N 1
ATOM 2268 C CA . VAL B 1 113 ? -0.149 17.188 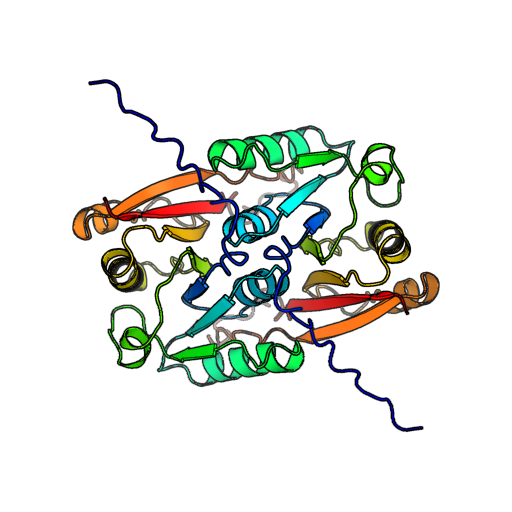6.793 1 97.31 113 VAL B CA 1
ATOM 2269 C C . VAL B 1 113 ? 0.657 18.438 6.449 1 97.31 113 VAL B C 1
ATOM 2271 O O . VAL B 1 113 ? 1.806 18.344 6.012 1 97.31 113 VAL B O 1
ATOM 2274 N N . CYS B 1 114 ? 0.054 19.562 6.672 1 96.94 114 CYS B N 1
ATOM 2275 C CA . CYS B 1 114 ? 0.713 20.828 6.375 1 96.94 114 CYS B CA 1
ATOM 2276 C C . CYS B 1 114 ? 2.004 20.969 7.168 1 96.94 114 CYS B C 1
ATOM 2278 O O . CYS B 1 114 ? 3.016 21.438 6.641 1 96.94 114 CYS B O 1
ATOM 2280 N N . TYR B 1 115 ? 1.943 20.625 8.336 1 96.12 115 TYR B N 1
ATOM 2281 C CA . TYR B 1 115 ? 3.143 20.656 9.164 1 96.12 115 TYR B CA 1
ATOM 2282 C C . TYR B 1 115 ? 4.281 19.891 8.516 1 96.12 115 TYR B C 1
ATOM 2284 O O . TYR B 1 115 ? 5.395 20.406 8.391 1 96.12 115 TYR B O 1
ATOM 2292 N N . PHE B 1 116 ? 4.043 18.656 8.086 1 96.38 116 PHE B N 1
ATOM 2293 C CA . PHE B 1 116 ? 5.07 17.812 7.488 1 96.38 116 PHE B CA 1
ATOM 2294 C C . PHE B 1 116 ? 5.527 18.375 6.152 1 96.38 116 PHE B C 1
ATOM 2296 O O . PHE B 1 116 ? 6.723 18.359 5.84 1 96.38 116 PHE B O 1
ATOM 2303 N N . LEU B 1 117 ? 4.59 18.859 5.43 1 97 117 LEU B N 1
ATOM 2304 C CA . LEU B 1 117 ? 4.926 19.344 4.098 1 97 117 LEU B CA 1
ATOM 2305 C C . LEU B 1 117 ? 5.73 20.641 4.184 1 97 117 LEU B C 1
ATOM 2307 O O . LEU B 1 117 ? 6.598 20.891 3.342 1 97 117 LEU B O 1
ATOM 2311 N N . GLN B 1 118 ? 5.418 21.484 5.121 1 94.94 118 GLN B N 1
ATOM 2312 C CA . GLN B 1 118 ? 6.191 22.719 5.305 1 94.94 118 GLN B CA 1
ATOM 2313 C C . GLN B 1 118 ? 7.629 22.406 5.707 1 94.94 118 GLN B C 1
ATOM 2315 O O . GLN B 1 118 ? 8.562 23.062 5.25 1 94.94 118 GLN B O 1
ATOM 2320 N N . LYS B 1 119 ? 7.77 21.438 6.531 1 95 119 LYS B N 1
ATOM 2321 C CA . LYS B 1 119 ? 9.094 21.031 6.988 1 95 119 LYS B CA 1
ATOM 2322 C C . LYS B 1 119 ? 9.852 20.281 5.891 1 95 119 LYS B C 1
ATOM 2324 O O . LYS B 1 119 ? 11.078 20.188 5.93 1 95 119 LYS B O 1
ATOM 2329 N N . ASN B 1 120 ? 9.148 19.719 4.977 1 96.06 120 ASN B N 1
ATOM 2330 C CA . ASN B 1 120 ? 9.703 18.969 3.863 1 96.06 120 ASN B CA 1
ATOM 2331 C C . ASN B 1 120 ? 9.102 19.406 2.529 1 96.06 120 ASN B C 1
ATOM 2333 O O . ASN B 1 120 ? 8.203 18.75 2.002 1 96.06 120 ASN B O 1
ATOM 2337 N N . PRO B 1 121 ? 9.625 20.406 1.948 1 94.12 121 PRO B N 1
ATOM 2338 C CA . PRO B 1 121 ? 8.984 21.062 0.807 1 94.12 121 PRO B CA 1
ATOM 2339 C C . PRO B 1 121 ? 8.836 20.141 -0.399 1 94.12 121 PRO B C 1
ATOM 2341 O O . PRO B 1 121 ? 8.008 20.391 -1.275 1 94.12 121 PRO B O 1
ATOM 2344 N N . HIS B 1 122 ? 9.609 19.078 -0.497 1 92.69 122 HIS B N 1
ATOM 2345 C CA . HIS B 1 122 ? 9.531 18.188 -1.653 1 92.69 122 HIS B CA 1
ATOM 2346 C C . HIS B 1 122 ? 8.672 16.969 -1.356 1 92.69 122 HIS B C 1
ATOM 2348 O O . HIS B 1 122 ? 8.438 16.141 -2.24 1 92.69 122 HIS B O 1
ATOM 2354 N N . ALA B 1 123 ? 8.227 16.875 -0.167 1 95.06 123 ALA B N 1
ATOM 2355 C CA . ALA B 1 123 ? 7.395 15.734 0.218 1 95.06 123 ALA B CA 1
ATOM 2356 C C . ALA B 1 123 ? 5.992 15.852 -0.364 1 95.06 123 ALA B C 1
ATOM 2358 O O . ALA B 1 123 ? 5.543 16.953 -0.7 1 95.06 123 ALA B O 1
ATOM 2359 N N . LYS B 1 124 ? 5.344 14.719 -0.548 1 94.94 124 LYS B N 1
ATOM 2360 C CA . LYS B 1 124 ? 3.961 14.633 -1.007 1 94.94 124 LYS B CA 1
ATOM 2361 C C . LYS B 1 124 ? 3.131 13.75 -0.079 1 94.94 124 LYS B C 1
ATOM 2363 O O . LYS B 1 124 ? 3.623 12.742 0.432 1 94.94 124 LYS B O 1
ATOM 2368 N N . PHE B 1 125 ? 1.886 14.188 0.112 1 96.56 125 PHE B N 1
ATOM 2369 C CA . PHE B 1 125 ? 0.928 13.391 0.867 1 96.56 125 PHE B CA 1
ATOM 2370 C C . PHE B 1 125 ? -0.001 12.625 -0.071 1 96.56 125 PHE B C 1
ATOM 2372 O O . PHE B 1 125 ? -0.651 13.227 -0.93 1 96.56 125 PHE B O 1
ATOM 2379 N N . TRP B 1 126 ? -0.006 11.328 0.107 1 92.12 126 TRP B N 1
ATOM 2380 C CA . TRP B 1 126 ? -0.865 10.453 -0.682 1 92.12 126 TRP B CA 1
ATOM 2381 C C . TRP B 1 126 ? -1.924 9.797 0.196 1 92.12 126 TRP B C 1
ATOM 2383 O O . TRP B 1 126 ? -1.608 9.25 1.258 1 92.12 126 TRP B O 1
ATOM 2393 N N . THR B 1 127 ? -3.166 9.844 -0.273 1 91.38 127 THR B N 1
ATOM 2394 C CA . THR B 1 127 ? -4.234 9.195 0.479 1 91.38 127 THR B CA 1
ATOM 2395 C C . THR B 1 127 ? -5.336 8.703 -0.457 1 91.38 127 THR B C 1
ATOM 2397 O O . THR B 1 127 ? -5.523 9.258 -1.544 1 91.38 127 THR B O 1
ATOM 2400 N N . ASN B 1 128 ? -5.906 7.598 -0.016 1 82.25 128 ASN B N 1
ATOM 2401 C CA . ASN B 1 128 ? -7.141 7.195 -0.686 1 82.25 128 ASN B CA 1
ATOM 2402 C C . ASN B 1 128 ? -8.359 7.902 -0.091 1 82.25 128 ASN B C 1
ATOM 2404 O O . ASN B 1 128 ? -8.406 8.156 1.114 1 82.25 128 ASN B O 1
ATOM 2408 N N . TYR B 1 129 ? -9.172 8.266 -1.008 1 79.56 129 TYR B N 1
ATOM 2409 C CA . TYR B 1 129 ? -10.398 8.953 -0.606 1 79.56 129 TYR B CA 1
ATOM 2410 C C . TYR B 1 129 ? -11.617 8.344 -1.288 1 79.56 129 TYR B C 1
ATOM 2412 O O . TYR B 1 129 ? -11.656 8.234 -2.516 1 79.56 129 TYR B O 1
ATOM 2420 N N . GLN B 1 130 ? -12.477 7.793 -0.387 1 73.5 130 GLN B N 1
ATOM 2421 C CA . GLN B 1 130 ? -13.781 7.379 -0.902 1 73.5 130 GLN B CA 1
ATOM 2422 C C . GLN B 1 130 ? -14.812 8.492 -0.748 1 73.5 130 GLN B C 1
ATOM 2424 O O . GLN B 1 130 ? -15.078 8.953 0.366 1 73.5 130 GLN B O 1
ATOM 2429 N N . GLU B 1 131 ? -15.336 8.93 -1.884 1 72.75 131 GLU B N 1
ATOM 2430 C CA . GLU B 1 131 ? -16.391 9.945 -1.821 1 72.75 131 GLU B CA 1
ATOM 2431 C C . GLU B 1 131 ? -17.688 9.359 -1.294 1 72.75 131 GLU B C 1
ATOM 2433 O O . GLU B 1 131 ? -18.359 8.602 -1.994 1 72.75 131 GLU B O 1
ATOM 2438 N N . ARG B 1 132 ? -18.031 9.656 -0.062 1 68.94 132 ARG B N 1
ATOM 2439 C CA . ARG B 1 132 ? -19.203 9.102 0.582 1 68.94 132 ARG B CA 1
ATOM 2440 C C . ARG B 1 132 ? -20.375 10.078 0.52 1 68.94 132 ARG B C 1
ATOM 2442 O O . ARG B 1 132 ? -21.531 9.68 0.642 1 68.94 132 ARG B O 1
ATOM 2449 N N . SER B 1 133 ? -20.016 11.406 0.476 1 71.38 133 SER B N 1
ATOM 2450 C CA . SER B 1 133 ? -21.031 12.438 0.32 1 71.38 133 SER B CA 1
ATOM 2451 C C . SER B 1 133 ? -20.547 13.555 -0.607 1 71.38 133 SER B C 1
ATOM 2453 O O . SER B 1 133 ? -19.422 14.023 -0.479 1 71.38 133 SER B O 1
ATOM 2455 N N . SER B 1 134 ? -21.344 13.859 -1.49 1 69.25 134 SER B N 1
ATOM 2456 C CA . SER B 1 134 ? -21.016 14.922 -2.432 1 69.25 134 SER B CA 1
ATOM 2457 C C . SER B 1 134 ? -21.016 16.281 -1.746 1 69.25 134 SER B C 1
ATOM 2459 O O . SER B 1 134 ? -20.484 17.266 -2.289 1 69.25 134 SER B O 1
ATOM 2461 N N . ASP B 1 135 ? -21.453 16.281 -0.564 1 71.44 135 ASP B N 1
ATOM 2462 C CA . ASP B 1 135 ? -21.609 17.547 0.136 1 71.44 135 ASP B CA 1
ATOM 2463 C C . ASP B 1 135 ? -20.297 17.969 0.788 1 71.44 135 ASP B C 1
ATOM 2465 O O . ASP B 1 135 ? -20.109 19.141 1.133 1 71.44 135 ASP B O 1
ATOM 2469 N N . TRP B 1 136 ? -19.469 17.047 0.845 1 75.44 136 TRP B N 1
ATOM 2470 C CA . TRP B 1 136 ? -18.25 17.391 1.548 1 75.44 136 TRP B CA 1
ATOM 2471 C C . TRP B 1 136 ? -17.078 17.562 0.569 1 75.44 136 TRP B C 1
ATOM 2473 O O . TRP B 1 136 ? -16.969 16.812 -0.401 1 75.44 136 TRP B O 1
ATOM 2483 N N . SER B 1 137 ? -16.453 18.719 0.7 1 79.38 137 SER B N 1
ATOM 2484 C CA . SER B 1 137 ? -15.258 19 -0.081 1 79.38 137 SER B CA 1
ATOM 2485 C C . SER B 1 137 ? -14.141 19.531 0.801 1 79.38 137 SER B C 1
ATOM 2487 O O . SER B 1 137 ? -14.391 20.312 1.723 1 79.38 137 SER B O 1
ATOM 2489 N N . ILE B 1 138 ? -12.977 19.047 0.564 1 88.12 138 ILE B N 1
ATOM 2490 C CA . ILE B 1 138 ? -11.844 19.531 1.354 1 88.12 138 ILE B CA 1
ATOM 2491 C C . ILE B 1 138 ? -11.219 20.75 0.666 1 88.12 138 ILE B C 1
ATOM 2493 O O . ILE B 1 138 ? -10.234 21.297 1.155 1 88.12 138 ILE B O 1
ATOM 2497 N N . GLU B 1 139 ? -11.789 21.281 -0.375 1 89.44 139 GLU B N 1
ATOM 2498 C CA . GLU B 1 139 ? -11.188 22.328 -1.207 1 89.44 139 GLU B CA 1
ATOM 2499 C C . GLU B 1 139 ? -10.977 23.609 -0.418 1 89.44 139 GLU B C 1
ATOM 2501 O O . GLU B 1 139 ? -9.93 24.25 -0.528 1 89.44 139 GLU B O 1
ATOM 2506 N N . ALA B 1 140 ? -12.016 23.953 0.296 1 92.5 140 ALA B N 1
ATOM 2507 C CA . ALA B 1 140 ? -11.898 25.172 1.092 1 92.5 140 ALA B CA 1
ATOM 2508 C C . ALA B 1 140 ? -10.766 25.062 2.109 1 92.5 140 ALA B C 1
ATOM 2510 O O . ALA B 1 140 ? -10.016 26.016 2.326 1 92.5 140 ALA B O 1
ATOM 2511 N N . LEU B 1 141 ? -10.648 23.922 2.672 1 94.56 141 LEU B N 1
ATOM 2512 C CA . LEU B 1 141 ? -9.609 23.703 3.67 1 94.56 141 LEU B CA 1
ATOM 2513 C C . LEU B 1 141 ? -8.227 23.688 3.021 1 94.56 141 LEU B C 1
ATOM 2515 O O . LEU B 1 141 ? -7.266 24.203 3.592 1 94.56 141 LEU B O 1
ATOM 2519 N N . LEU B 1 142 ? -8.102 23.141 1.863 1 95.81 142 LEU B N 1
ATOM 2520 C CA . LEU B 1 142 ? -6.844 23.125 1.124 1 95.81 142 LEU B CA 1
ATOM 2521 C C . LEU B 1 142 ? -6.363 24.547 0.86 1 95.81 142 LEU B C 1
ATOM 2523 O O . LEU B 1 142 ? -5.184 24.859 1.042 1 95.81 142 LEU B O 1
ATOM 2527 N N . LYS B 1 143 ? -7.27 25.375 0.458 1 95.31 143 LYS B N 1
ATOM 2528 C CA . LYS B 1 143 ? -6.93 26.766 0.192 1 95.31 143 LYS B CA 1
ATOM 2529 C C . LYS B 1 143 ? -6.453 27.469 1.46 1 95.31 143 LYS B C 1
ATOM 2531 O O . LYS B 1 143 ? -5.445 28.188 1.439 1 95.31 143 LYS B O 1
ATOM 2536 N N . ARG B 1 144 ? -7.156 27.266 2.484 1 95.56 144 ARG B N 1
ATOM 2537 C CA . ARG B 1 144 ? -6.82 27.859 3.77 1 95.56 144 ARG B CA 1
ATOM 2538 C C . ARG B 1 144 ? -5.402 27.5 4.191 1 95.56 144 ARG B C 1
ATOM 2540 O O . ARG B 1 144 ? -4.676 28.344 4.73 1 95.56 144 ARG B O 1
ATOM 2547 N N . TRP B 1 145 ? -4.949 26.297 3.932 1 95.56 145 TRP B N 1
ATOM 2548 C CA . TRP B 1 145 ? -3.648 25.812 4.383 1 95.56 145 TRP B CA 1
ATOM 2549 C C . TRP B 1 145 ? -2.604 25.953 3.279 1 95.56 145 TRP B C 1
ATOM 2551 O O . TRP B 1 145 ? -1.477 25.469 3.42 1 95.56 145 TRP B O 1
ATOM 2561 N N . LYS B 1 146 ? -2.996 26.547 2.146 1 96.06 146 LYS B N 1
ATOM 2562 C CA . LYS B 1 146 ? -2.102 26.766 1.016 1 96.06 146 LYS B CA 1
ATOM 2563 C C . LYS B 1 146 ? -1.524 25.453 0.499 1 96.06 146 LYS B C 1
ATOM 2565 O O . LYS B 1 146 ? -0.309 25.328 0.334 1 96.06 146 LYS B O 1
ATOM 2570 N N . LEU B 1 147 ? -2.475 24.562 0.29 1 97.31 147 LEU B N 1
ATOM 2571 C CA . LEU B 1 147 ? -2.127 23.25 -0.258 1 97.31 147 LEU B CA 1
ATOM 2572 C C . LEU B 1 147 ? -2.777 23.047 -1.622 1 97.31 147 LEU B C 1
ATOM 2574 O O . LEU B 1 147 ? -3.82 23.641 -1.913 1 97.31 147 LEU B O 1
ATOM 2578 N N . THR B 1 148 ? -2.117 22.281 -2.408 1 95.88 148 THR B N 1
ATOM 2579 C CA . THR B 1 148 ? -2.631 21.891 -3.715 1 95.88 148 THR B CA 1
ATOM 2580 C C . THR B 1 148 ? -2.965 20.406 -3.732 1 95.88 148 THR B C 1
ATOM 2582 O O . THR B 1 148 ? -2.217 19.578 -3.189 1 95.88 148 THR B O 1
ATOM 2585 N N . CYS B 1 149 ? -4.059 20.094 -4.355 1 94.25 149 CYS B N 1
ATOM 2586 C CA . CYS B 1 149 ? -4.496 18.703 -4.414 1 94.25 149 CYS B CA 1
ATOM 2587 C C . CYS B 1 149 ? -4.781 18.281 -5.848 1 94.25 149 CYS B C 1
ATOM 2589 O O . CYS B 1 149 ? -5.492 18.969 -6.574 1 94.25 149 CYS B O 1
ATOM 2591 N N . VAL B 1 150 ? -4.148 17.234 -6.238 1 89.06 150 VAL B N 1
ATOM 2592 C CA . VAL B 1 150 ? -4.457 16.562 -7.504 1 89.06 150 VAL B CA 1
ATOM 2593 C C . VAL B 1 150 ? -5.312 15.328 -7.242 1 89.06 150 VAL B C 1
ATOM 2595 O O . VAL B 1 150 ? -4.965 14.492 -6.406 1 89.06 150 VAL B O 1
ATOM 2598 N N . HIS B 1 151 ? -6.461 15.297 -7.883 1 85.38 151 HIS B N 1
ATOM 2599 C CA . HIS B 1 151 ? -7.344 14.141 -7.805 1 85.38 151 HIS B CA 1
ATOM 2600 C C . HIS B 1 151 ? -7.008 13.117 -8.883 1 85.38 151 HIS B C 1
ATOM 2602 O O . HIS B 1 151 ? -6.977 13.445 -10.07 1 85.38 151 HIS B O 1
ATOM 2608 N N . ILE B 1 152 ? -6.68 11.992 -8.391 1 78.94 152 ILE B N 1
ATOM 2609 C CA . ILE B 1 152 ? -6.344 10.922 -9.32 1 78.94 152 ILE B CA 1
ATOM 2610 C C . ILE B 1 152 ? -7.418 9.828 -9.266 1 78.94 152 ILE B C 1
ATOM 2612 O O . ILE B 1 152 ? -7.492 9.078 -8.289 1 78.94 152 ILE B O 1
ATOM 2616 N N . PRO B 1 153 ? -8.266 9.805 -10.305 1 74.25 153 PRO B N 1
ATOM 2617 C CA . PRO B 1 153 ? -9.305 8.773 -10.289 1 74.25 153 PRO B CA 1
ATOM 2618 C C . PRO B 1 153 ? -8.734 7.359 -10.391 1 74.25 153 PRO B C 1
ATOM 2620 O O . PRO B 1 153 ? -7.754 7.137 -11.109 1 74.25 153 PRO B O 1
ATOM 2623 N N . LEU B 1 154 ? -9.086 6.582 -9.453 1 68.38 154 LEU B N 1
ATOM 2624 C CA . LEU B 1 154 ? -8.758 5.164 -9.586 1 68.38 154 LEU B CA 1
ATOM 2625 C C . LEU B 1 154 ? -9.82 4.438 -10.398 1 68.38 154 LEU B C 1
ATOM 2627 O O . LEU B 1 154 ? -11.016 4.738 -10.289 1 68.38 154 LEU B O 1
ATOM 2631 N N . ALA B 1 155 ? -9.438 3.934 -11.539 1 57 155 ALA B N 1
ATOM 2632 C CA . ALA B 1 155 ? -10.406 3.305 -12.43 1 57 155 ALA B CA 1
ATOM 2633 C C . ALA B 1 155 ? -11.398 2.447 -11.648 1 57 155 ALA B C 1
ATOM 2635 O O . ALA B 1 155 ? -11.0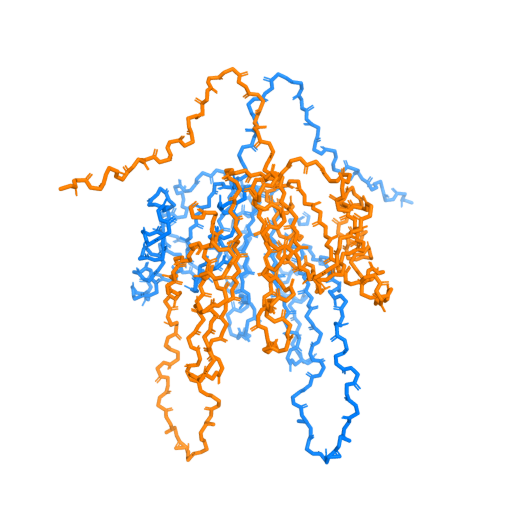23 1.8 -10.664 1 57 155 ALA B O 1
ATOM 2636 N N . LEU B 1 156 ? -12.727 2.844 -11.672 1 51.59 156 LEU B N 1
ATOM 2637 C CA . LEU B 1 156 ? -13.836 2.088 -11.094 1 51.59 156 LEU B CA 1
ATOM 2638 C C . LEU B 1 156 ? -13.844 0.653 -11.609 1 51.59 156 LEU B C 1
ATOM 2640 O O . LEU B 1 156 ? -13.617 0.415 -12.797 1 51.59 156 LEU B O 1
ATOM 2644 N N . PHE B 1 157 ? -13.297 -0.313 -11.039 1 48.12 157 PHE B N 1
ATOM 2645 C CA . PHE B 1 157 ? -13.555 -1.682 -11.477 1 48.12 157 PHE B CA 1
ATOM 2646 C C . PHE B 1 157 ? -15.047 -1.985 -11.438 1 48.12 157 PHE B C 1
ATOM 2648 O O . PHE B 1 157 ? -15.703 -1.807 -10.414 1 48.12 157 PHE B O 1
ATOM 2655 N N . GLY B 1 158 ? -15.867 -1.779 -12.531 1 42.84 158 GLY B N 1
ATOM 2656 C CA . GLY B 1 158 ? -17.266 -2.078 -12.781 1 42.84 158 GLY B CA 1
ATOM 2657 C C . GLY B 1 158 ? -17.656 -3.49 -12.383 1 42.84 158 GLY B C 1
ATOM 2658 O O . GLY B 1 158 ? -17.172 -4.461 -12.961 1 42.84 158 GLY B O 1
ATOM 2659 N N . ALA B 1 159 ? -17.922 -4.086 -11.18 1 39.34 159 ALA B N 1
ATOM 2660 C CA . ALA B 1 159 ? -19.016 -5.059 -11.258 1 39.34 159 ALA B CA 1
ATOM 2661 C C . ALA B 1 159 ? -20.078 -4.605 -12.242 1 39.34 159 ALA B C 1
ATOM 2663 O O . ALA B 1 159 ? -20.781 -3.613 -12 1 39.34 159 ALA B O 1
ATOM 2664 N N . ASP B 1 160 ? -19.953 -4.664 -13.43 1 36.97 160 ASP B N 1
ATOM 2665 C CA . ASP B 1 160 ? -21.094 -4.668 -14.344 1 36.97 160 ASP B CA 1
ATOM 2666 C C . ASP B 1 160 ? -22.312 -5.34 -13.703 1 36.97 160 ASP B C 1
ATOM 2668 O O . ASP B 1 160 ? -23.281 -5.664 -14.398 1 36.97 160 ASP B O 1
ATOM 2672 N N . SER B 1 161 ? -22.266 -6.398 -12.852 1 35.94 161 SER B N 1
ATOM 2673 C CA . SER B 1 161 ? -23.594 -7 -12.781 1 35.94 161 SER B CA 1
ATOM 2674 C C . SER B 1 161 ? -24.672 -5.949 -12.5 1 35.94 161 SER B C 1
ATOM 2676 O O . SER B 1 161 ? -24.516 -5.133 -11.586 1 35.94 161 SER B O 1
ATOM 2678 N N . PRO B 1 162 ? -25.672 -5.805 -13.406 1 33.5 162 PRO B N 1
ATOM 2679 C CA . PRO B 1 162 ? -26.984 -5.168 -13.219 1 33.5 162 PRO B CA 1
ATOM 2680 C C . PRO B 1 162 ? -27.547 -5.406 -11.82 1 33.5 162 PRO B C 1
ATOM 2682 O O . PRO B 1 162 ? -27.156 -6.355 -11.141 1 33.5 162 PRO B O 1
ATOM 2685 N N . SER B 1 163 ? -28.531 -4.512 -11.297 1 33.25 163 SER B N 1
ATOM 2686 C CA . SER B 1 163 ? -29.594 -4.551 -10.305 1 33.25 163 SER B CA 1
ATOM 2687 C C . SER B 1 163 ? -30.344 -5.879 -10.344 1 33.25 163 SER B C 1
ATOM 2689 O O . SER B 1 163 ? -31.078 -6.152 -11.297 1 33.25 163 SER B O 1
ATOM 2691 N N . LEU B 1 164 ? -30.109 -7.047 -10.305 1 31.28 164 LEU B N 1
ATOM 2692 C CA . LEU B 1 164 ? -31.359 -7.727 -9.961 1 31.28 164 LEU B CA 1
ATOM 2693 C C . LEU B 1 164 ? -32.188 -6.895 -8.984 1 31.28 164 L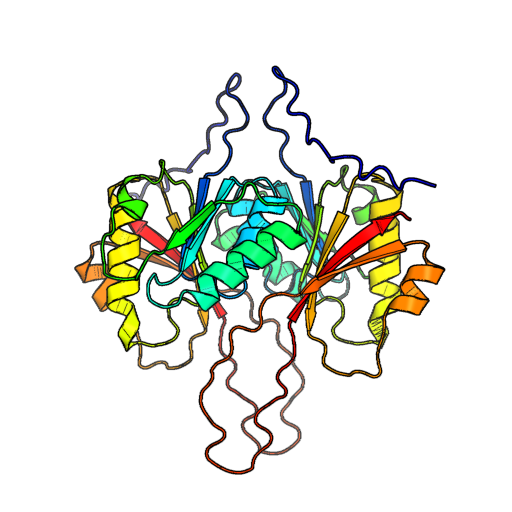EU B C 1
ATOM 2695 O O . LEU B 1 164 ? -33.312 -6.5 -9.297 1 31.28 164 LEU B O 1
ATOM 2699 N N . GLY B 1 165 ? -32.906 -7.461 -7.867 1 32.59 165 GLY B N 1
ATOM 2700 C CA . GLY B 1 165 ? -33.875 -6.68 -7.121 1 32.59 165 GLY B CA 1
ATOM 2701 C C . GLY B 1 165 ? -33.375 -5.289 -6.77 1 32.59 165 GLY B C 1
ATOM 2702 O O . GLY B 1 165 ? -32.188 -5.004 -6.879 1 32.59 165 GLY B O 1
ATOM 2703 N N . GLY B 1 166 ? -34.344 -4.242 -6.316 1 31.3 166 GLY B N 1
ATOM 2704 C CA . GLY B 1 166 ? -34.562 -2.895 -5.801 1 31.3 166 GLY B CA 1
ATOM 2705 C C . GLY B 1 166 ? -33.406 -2.391 -4.973 1 31.3 166 GLY B C 1
ATOM 2706 O O . GLY B 1 166 ? -33.438 -1.276 -4.445 1 31.3 166 GLY B O 1
ATOM 2707 N N . SER B 1 167 ? -32.969 -3.24 -4.02 1 32.31 167 SER B N 1
ATOM 2708 C CA . SER B 1 167 ? -32.281 -2.529 -2.949 1 32.31 167 SER B CA 1
ATOM 2709 C C . SER B 1 167 ? -31 -1.889 -3.451 1 32.31 167 SER B C 1
ATOM 2711 O O . SER B 1 167 ? -30.391 -2.379 -4.398 1 32.31 167 SER B O 1
ATOM 2713 N N . ASP B 1 168 ? -30.875 -0.507 -3.5 1 32.81 168 ASP B N 1
ATOM 2714 C CA . ASP B 1 168 ? -29.781 0.459 -3.543 1 32.81 168 ASP B CA 1
ATOM 2715 C C . ASP B 1 168 ? -28.469 -0.195 -3.158 1 32.81 168 ASP B C 1
ATOM 2717 O O . ASP B 1 168 ? -28.141 -0.311 -1.974 1 32.81 168 ASP B O 1
ATOM 2721 N N . LEU B 1 169 ? -28.203 -1.303 -3.496 1 36.53 169 LEU B N 1
ATOM 2722 C CA . LEU B 1 169 ? -26.953 -1.886 -3.053 1 36.53 169 LEU B CA 1
ATOM 2723 C C . LEU B 1 169 ? -25.875 -0.809 -2.873 1 36.53 169 LEU B C 1
ATOM 2725 O O . LEU B 1 169 ? -25.859 0.17 -3.623 1 36.53 169 LEU B O 1
ATOM 2729 N N . PRO B 1 170 ? -25.109 -0.674 -1.774 1 39.31 170 PRO B N 1
ATOM 2730 C CA . PRO B 1 170 ? -24.344 0.547 -1.488 1 39.31 170 PRO B CA 1
ATOM 2731 C C . PRO B 1 170 ? -23.719 1.155 -2.738 1 39.31 170 PRO B C 1
ATOM 2733 O O . PRO B 1 170 ? -23.531 0.459 -3.738 1 39.31 170 PRO B O 1
ATOM 2736 N N . GLY B 1 171 ? -23.703 2.623 -2.979 1 39.84 171 GLY B N 1
ATOM 2737 C CA . GLY B 1 171 ? -23.25 3.723 -3.812 1 39.84 171 GLY B CA 1
ATOM 2738 C C . GLY B 1 171 ? -21.922 3.438 -4.504 1 39.84 171 GLY B C 1
ATOM 2739 O O . GLY B 1 171 ? -21.094 2.701 -3.975 1 39.84 171 GLY B O 1
ATOM 2740 N N . ASN B 1 172 ? -21.828 3.195 -5.816 1 46.69 172 ASN B N 1
ATOM 2741 C CA . ASN B 1 172 ? -20.672 3.395 -6.68 1 46.69 172 ASN B CA 1
ATOM 2742 C C . ASN B 1 172 ? -19.703 4.398 -6.082 1 46.69 172 ASN B C 1
ATOM 2744 O O . ASN B 1 172 ? -19.781 5.598 -6.359 1 46.69 172 ASN B O 1
ATOM 2748 N N . HIS B 1 173 ? -19.375 4.254 -4.883 1 57 173 HIS B N 1
ATOM 2749 C CA . HIS B 1 173 ? -18.422 5.223 -4.359 1 57 173 HIS B CA 1
ATOM 2750 C C . HIS B 1 173 ? -17.078 5.105 -5.07 1 57 173 HIS B C 1
ATOM 2752 O O . HIS B 1 173 ? -16.562 4.004 -5.25 1 57 173 HIS B O 1
ATOM 2758 N N . SER B 1 174 ? -16.844 6.098 -5.852 1 65.75 174 SER B N 1
ATOM 2759 C CA . SER B 1 174 ? -15.57 6.258 -6.551 1 65.75 174 SER B CA 1
ATOM 2760 C C . SER B 1 174 ? -14.414 6.453 -5.566 1 65.75 174 SER B C 1
ATOM 2762 O O . SER B 1 174 ? -14.57 7.141 -4.555 1 65.75 174 SER B O 1
ATOM 2764 N N . ILE B 1 175 ? -13.523 5.543 -5.562 1 72.94 175 ILE B N 1
ATOM 2765 C CA . ILE B 1 175 ? -12.297 5.723 -4.793 1 72.94 175 ILE B CA 1
ATOM 2766 C C . ILE B 1 175 ? -11.281 6.5 -5.617 1 72.94 175 ILE B C 1
ATOM 2768 O O . ILE B 1 175 ? -11.117 6.254 -6.816 1 72.94 175 ILE B O 1
ATOM 2772 N N . GLN B 1 176 ? -10.82 7.531 -4.996 1 80.38 176 GLN B N 1
ATOM 2773 C CA . GLN B 1 176 ? -9.789 8.344 -5.633 1 80.38 176 GLN B CA 1
ATOM 2774 C C . GLN B 1 176 ? -8.516 8.375 -4.793 1 80.38 176 GLN B C 1
ATOM 2776 O O . GLN B 1 176 ? -8.57 8.203 -3.574 1 80.38 176 GLN B O 1
ATOM 2781 N N . MET B 1 177 ? -7.453 8.469 -5.473 1 85.06 177 MET B N 1
ATOM 2782 C CA . MET B 1 177 ? -6.199 8.82 -4.812 1 85.06 177 MET B CA 1
ATOM 2783 C C . MET B 1 177 ? -5.961 10.328 -4.871 1 85.06 177 MET B C 1
ATOM 2785 O O . MET B 1 177 ? -6.18 10.953 -5.906 1 85.06 177 MET B O 1
ATOM 2789 N N . LEU B 1 178 ? -5.68 10.859 -3.725 1 90.38 178 LEU B N 1
ATOM 2790 C CA . LEU B 1 178 ? -5.332 12.273 -3.65 1 90.38 178 LEU B CA 1
ATOM 2791 C C . LEU B 1 178 ? -3.83 12.453 -3.439 1 90.38 178 LEU B C 1
ATOM 2793 O O . LEU B 1 178 ? -3.221 11.734 -2.646 1 90.38 178 LEU B O 1
ATOM 2797 N N . GLN B 1 179 ? -3.26 13.32 -4.199 1 91.75 179 GLN B N 1
ATOM 2798 C CA . GLN B 1 179 ? -1.903 13.805 -3.959 1 91.75 179 GLN B CA 1
ATOM 2799 C C . GLN B 1 179 ? -1.911 15.258 -3.498 1 91.75 179 GLN B C 1
ATOM 2801 O O . GLN B 1 179 ? -2.344 16.141 -4.234 1 91.75 179 GLN B O 1
ATOM 2806 N N . ILE B 1 180 ? -1.455 15.484 -2.312 1 95.94 180 ILE B N 1
ATOM 2807 C CA . ILE B 1 180 ? -1.488 16.828 -1.745 1 95.94 180 ILE B CA 1
ATOM 2808 C C . ILE B 1 180 ? -0.064 17.328 -1.528 1 95.94 180 ILE B C 1
ATOM 2810 O O . ILE B 1 180 ? 0.781 16.609 -0.99 1 95.94 180 ILE B O 1
ATOM 2814 N N . THR B 1 181 ? 0.229 18.531 -1.991 1 96.06 181 THR B N 1
ATOM 2815 C CA . THR B 1 181 ? 1.539 19.172 -1.888 1 96.06 181 THR B CA 1
ATOM 2816 C C . THR B 1 181 ? 1.401 20.625 -1.466 1 96.06 181 THR B C 1
ATOM 2818 O O . THR B 1 181 ? 0.293 21.172 -1.424 1 96.06 181 THR B O 1
ATOM 2821 N N . ASN B 1 182 ? 2.549 21.172 -1.052 1 93.69 182 ASN B N 1
ATOM 2822 C CA . ASN B 1 182 ? 2.576 22.609 -0.812 1 93.69 182 ASN B CA 1
ATOM 2823 C C . ASN B 1 182 ? 2.283 23.391 -2.086 1 93.69 182 ASN B C 1
ATOM 2825 O O . ASN B 1 182 ? 2.703 23 -3.176 1 93.69 182 ASN B O 1
ATOM 2829 N N . SER B 1 183 ? 1.426 24.406 -1.871 1 87.56 183 SER B N 1
ATOM 2830 C CA . SER B 1 183 ? 1.173 25.266 -3.018 1 87.56 183 SER B CA 1
ATOM 2831 C C . SER B 1 183 ? 2.402 26.109 -3.363 1 87.56 183 SER B C 1
ATOM 2833 O O . SER B 1 183 ? 3.191 26.453 -2.48 1 87.56 183 SER B O 1
#